Protein AF-Q1Q3T1-F1 (afdb_monomer)

Structure (mmCIF, N/CA/C/O backbone):
data_AF-Q1Q3T1-F1
#
_entry.id   AF-Q1Q3T1-F1
#
loop_
_atom_site.group_PDB
_atom_site.id
_atom_site.type_symbol
_atom_site.label_atom_id
_atom_site.label_alt_id
_atom_site.label_comp_id
_atom_site.label_asym_id
_atom_site.label_entity_id
_atom_site.label_seq_id
_atom_site.pdbx_PDB_ins_code
_atom_site.Cartn_x
_atom_site.Cartn_y
_atom_site.Cartn_z
_atom_site.occupancy
_atom_site.B_iso_or_equiv
_atom_site.auth_seq_id
_atom_site.auth_comp_id
_atom_site.auth_asym_id
_atom_site.auth_atom_id
_atom_site.pdbx_PDB_model_num
ATOM 1 N N . MET A 1 1 ? 2.548 14.193 5.268 1.00 41.72 1 MET A N 1
ATOM 2 C CA . MET A 1 1 ? 2.665 15.417 6.107 1.00 41.72 1 MET A CA 1
ATOM 3 C C . MET A 1 1 ? 1.326 16.139 6.159 1.00 41.72 1 MET A C 1
ATOM 5 O O . MET A 1 1 ? 0.664 16.206 5.130 1.00 41.72 1 MET A O 1
ATOM 9 N N . LEU A 1 2 ? 0.937 16.675 7.321 1.00 39.69 2 LEU A N 1
ATOM 10 C CA . LEU A 1 2 ? -0.343 17.369 7.522 1.00 39.69 2 LEU A CA 1
ATOM 11 C C . LEU A 1 2 ? -0.125 18.852 7.889 1.00 39.69 2 LEU A C 1
ATOM 13 O O . LEU A 1 2 ? 0.835 19.186 8.589 1.00 39.69 2 LEU A O 1
ATOM 17 N N . HIS A 1 3 ? -1.019 19.740 7.437 1.00 40.50 3 HIS A N 1
ATOM 18 C CA . HIS A 1 3 ? -0.999 21.174 7.762 1.00 40.50 3 HIS A CA 1
ATOM 19 C C . HIS A 1 3 ? -2.305 21.628 8.404 1.00 40.50 3 HIS A C 1
ATOM 21 O O . HIS A 1 3 ? -3.386 21.247 7.967 1.00 40.50 3 HIS A O 1
ATOM 27 N N . HIS A 1 4 ? -2.184 22.485 9.416 1.00 43.22 4 HIS A N 1
ATOM 28 C CA . HIS A 1 4 ? -3.307 23.116 10.098 1.00 43.22 4 HIS A CA 1
ATOM 29 C C . HIS A 1 4 ? -3.580 24.510 9.513 1.00 43.22 4 HIS A C 1
ATOM 31 O O . HIS A 1 4 ? -2.689 25.363 9.500 1.00 43.22 4 HIS A O 1
ATOM 37 N N . GLU A 1 5 ? -4.823 24.768 9.101 1.00 43.81 5 GLU A N 1
ATOM 38 C CA . GLU A 1 5 ? -5.327 26.108 8.790 1.00 43.81 5 GLU A CA 1
ATOM 39 C C . GLU A 1 5 ? -6.673 26.345 9.476 1.00 43.81 5 GLU A C 1
ATOM 41 O O . GLU A 1 5 ? -7.661 25.673 9.198 1.00 43.81 5 GLU A O 1
ATOM 46 N N . SER A 1 6 ? -6.735 27.363 10.329 1.00 35.41 6 SER A N 1
ATOM 47 C CA . SER A 1 6 ? -7.908 27.705 11.136 1.00 35.41 6 SER A CA 1
ATOM 48 C C . SER A 1 6 ? -9.028 28.439 10.372 1.00 35.41 6 SER A C 1
ATOM 50 O O . SER A 1 6 ? -9.852 29.086 11.006 1.00 35.41 6 SER A O 1
ATOM 52 N N . ASN A 1 7 ? -9.074 28.386 9.030 1.00 34.75 7 ASN A N 1
ATOM 53 C CA . ASN A 1 7 ? -10.118 29.061 8.232 1.00 34.75 7 ASN A CA 1
ATOM 54 C C . ASN A 1 7 ? -10.220 28.595 6.757 1.00 34.75 7 ASN A C 1
ATOM 56 O O . ASN A 1 7 ? -10.363 29.416 5.847 1.00 34.75 7 ASN A O 1
ATOM 60 N N . ILE A 1 8 ? -10.166 27.286 6.485 1.00 34.56 8 ILE A N 1
ATOM 61 C CA . ILE A 1 8 ? -10.500 26.759 5.147 1.00 34.56 8 ILE A CA 1
ATOM 62 C C . ILE A 1 8 ? -12.004 26.418 5.101 1.00 34.56 8 ILE A C 1
ATOM 64 O O . ILE A 1 8 ? -12.448 25.575 5.875 1.00 34.56 8 ILE A O 1
ATOM 68 N N . PRO A 1 9 ? -12.805 26.983 4.174 1.00 28.22 9 PRO A N 1
ATOM 69 C CA . PRO A 1 9 ? -14.235 26.670 4.036 1.00 28.22 9 PRO A CA 1
ATOM 70 C C . PRO A 1 9 ? -14.521 25.289 3.408 1.00 28.22 9 PRO A C 1
ATOM 72 O O . PRO A 1 9 ? -15.666 24.973 3.086 1.00 28.22 9 PRO A O 1
ATOM 75 N N . TYR A 1 10 ? -13.507 24.441 3.240 1.00 34.06 10 TYR A N 1
ATOM 76 C CA . TYR A 1 10 ? -13.667 23.080 2.749 1.00 34.06 10 TYR A CA 1
ATOM 77 C C . TYR A 1 10 ? -13.795 22.128 3.936 1.00 34.06 10 TYR A C 1
ATOM 79 O O . TYR A 1 10 ? -12.818 21.581 4.425 1.00 34.06 10 TYR A O 1
ATOM 87 N N . CYS A 1 11 ? -15.050 21.925 4.341 1.00 32.03 11 CYS A N 1
ATOM 88 C CA . CYS A 1 11 ? -15.551 20.652 4.852 1.00 32.03 11 CYS A CA 1
ATOM 89 C C . CYS A 1 11 ? -14.774 20.111 6.068 1.00 32.03 11 CYS A C 1
ATOM 91 O O . CYS A 1 11 ? -14.005 19.162 5.961 1.00 32.03 11 CYS A O 1
ATOM 93 N N . THR A 1 12 ? -15.058 20.664 7.248 1.00 35.06 12 THR A N 1
ATOM 94 C CA . THR A 1 12 ? -14.551 20.236 8.566 1.00 35.06 12 THR A CA 1
ATOM 95 C C . THR A 1 12 ? -14.808 18.759 8.914 1.00 35.06 12 THR A C 1
ATOM 97 O O . THR A 1 12 ? -14.396 18.331 9.977 1.00 35.06 12 THR A O 1
ATOM 100 N N . ASN A 1 13 ? -15.448 17.972 8.040 1.00 34.16 13 ASN A N 1
ATOM 101 C CA . ASN A 1 13 ? -15.879 16.590 8.280 1.00 34.16 13 ASN A CA 1
ATOM 102 C C . ASN A 1 13 ? -15.426 15.589 7.193 1.00 34.16 13 ASN A C 1
ATOM 104 O O . ASN A 1 13 ? -16.030 14.525 7.097 1.00 34.16 13 ASN A O 1
ATOM 108 N N . CYS A 1 14 ? -14.472 15.924 6.313 1.00 32.22 14 CYS A N 1
ATOM 109 C CA . CYS A 1 14 ? -14.388 15.262 5.002 1.00 32.22 14 CYS A CA 1
ATOM 110 C C . CYS A 1 14 ? -12.995 14.684 4.698 1.00 32.22 14 CYS A C 1
ATOM 112 O O . CYS A 1 14 ? -12.030 15.430 4.556 1.00 32.22 14 CYS A O 1
ATOM 114 N N . LEU A 1 15 ? -12.919 13.358 4.535 1.00 43.72 15 LEU A N 1
ATOM 115 C CA . LEU A 1 15 ? -11.768 12.636 3.978 1.00 43.72 15 LEU A CA 1
ATOM 116 C C . LEU A 1 15 ? -12.133 12.162 2.561 1.00 43.72 15 LEU A C 1
ATOM 118 O O . LEU A 1 15 ? -13.249 11.677 2.360 1.00 43.72 15 LEU A O 1
ATOM 122 N N . LEU A 1 16 ? -11.240 12.359 1.585 1.00 35.59 16 LEU A N 1
ATOM 123 C CA . LEU A 1 16 ? -11.485 12.085 0.163 1.00 35.59 16 LEU A CA 1
ATOM 124 C C . LEU A 1 16 ? -10.573 10.951 -0.326 1.00 35.59 16 LEU A C 1
ATOM 126 O O . LEU A 1 16 ? -9.355 11.076 -0.223 1.00 35.59 16 LEU A O 1
ATOM 130 N N . ALA A 1 17 ? -11.140 9.890 -0.898 1.00 43.84 17 ALA A N 1
ATOM 131 C CA . ALA A 1 17 ? -10.391 8.857 -1.620 1.00 43.84 17 ALA A CA 1
ATOM 132 C C . ALA A 1 17 ? -10.793 8.868 -3.102 1.00 43.84 17 ALA A C 1
ATOM 134 O O . ALA A 1 17 ? -11.984 8.899 -3.405 1.00 43.84 17 ALA A O 1
ATOM 135 N N . CYS A 1 18 ? -9.823 8.858 -4.023 1.00 34.03 18 CYS A N 1
ATOM 136 C CA . CYS A 1 18 ? -10.079 8.891 -5.466 1.00 34.03 18 CYS A CA 1
ATOM 137 C C . CYS A 1 18 ? -9.669 7.573 -6.130 1.00 34.03 18 CYS A C 1
ATOM 139 O O . CYS A 1 18 ? -8.511 7.175 -6.035 1.00 34.03 18 CYS A O 1
ATOM 141 N N . LEU A 1 19 ? -10.590 6.939 -6.857 1.00 39.16 19 LEU A N 1
ATOM 142 C CA . LEU A 1 19 ? -10.283 5.830 -7.764 1.00 39.16 19 LEU A CA 1
ATOM 143 C C . LEU A 1 19 ? -10.271 6.372 -9.193 1.00 39.16 19 LEU A C 1
ATOM 145 O O . LEU A 1 19 ? -11.258 6.975 -9.604 1.00 39.16 19 LEU A O 1
ATOM 149 N N . ALA A 1 20 ? -9.187 6.170 -9.944 1.00 41.16 20 ALA A N 1
ATOM 150 C CA . ALA A 1 20 ? -9.082 6.586 -11.343 1.00 41.16 20 ALA A CA 1
ATOM 151 C C . ALA A 1 20 ? -8.889 5.369 -12.254 1.00 41.16 20 ALA A C 1
ATOM 153 O O . ALA A 1 20 ? -8.069 4.498 -11.966 1.00 41.16 20 ALA A O 1
ATOM 154 N N . LYS A 1 21 ? -9.623 5.319 -13.371 1.00 41.62 21 LYS A N 1
ATOM 155 C CA . LYS A 1 21 ? -9.466 4.286 -14.403 1.00 41.62 21 LYS A CA 1
ATOM 156 C C . LYS A 1 21 ? -9.061 4.952 -15.713 1.00 41.62 21 LYS A C 1
ATOM 158 O O . LYS A 1 21 ? -9.762 5.832 -16.211 1.00 41.62 21 LYS A O 1
ATOM 163 N N . HIS A 1 22 ? -7.921 4.543 -16.266 1.00 42.66 22 HIS A N 1
ATOM 164 C CA . HIS A 1 22 ? -7.439 5.056 -17.546 1.00 42.66 22 HIS A CA 1
ATOM 165 C C . HIS A 1 22 ? -7.983 4.220 -18.704 1.00 42.66 22 HIS A C 1
ATOM 167 O O . HIS A 1 22 ? -7.584 3.074 -18.900 1.00 42.66 22 HIS A O 1
ATOM 173 N N . THR A 1 23 ? -8.863 4.815 -19.508 1.00 40.66 23 THR A N 1
ATOM 174 C CA . THR A 1 23 ? -9.296 4.261 -20.796 1.00 40.66 23 THR A CA 1
ATOM 175 C C . THR A 1 23 ? -9.121 5.323 -21.885 1.00 40.66 23 THR A C 1
ATOM 177 O O . THR A 1 23 ? -10.041 6.082 -22.176 1.00 40.66 23 THR A O 1
ATOM 180 N N . GLY A 1 24 ? -7.933 5.413 -22.493 1.00 53.62 24 GLY A N 1
ATOM 181 C CA . GLY A 1 24 ? -7.648 6.402 -23.546 1.00 53.62 24 GLY A CA 1
ATOM 182 C C . GLY A 1 24 ? -7.336 7.816 -23.024 1.00 53.62 24 GLY A C 1
ATOM 183 O O . GLY A 1 24 ? -6.685 7.958 -21.994 1.00 53.62 24 GLY A O 1
ATOM 184 N N . ARG A 1 25 ? -7.747 8.862 -23.770 1.00 44.94 25 ARG A N 1
ATOM 185 C CA . ARG A 1 25 ? -7.456 10.289 -23.473 1.00 44.94 25 ARG A CA 1
ATOM 186 C C . ARG A 1 25 ? -8.279 10.898 -22.328 1.00 44.94 25 ARG A C 1
ATOM 188 O O . ARG A 1 25 ? -7.941 12.001 -21.910 1.00 44.94 25 ARG A O 1
ATOM 195 N N . ASP A 1 26 ? -9.300 10.205 -21.828 1.00 46.12 26 ASP A N 1
ATOM 196 C CA . ASP A 1 26 ? -10.144 10.690 -20.733 1.00 46.12 26 ASP A CA 1
ATOM 197 C C . ASP A 1 26 ? -9.889 9.888 -19.451 1.00 46.12 26 ASP A C 1
ATOM 199 O O . ASP A 1 26 ? -9.924 8.655 -19.441 1.00 46.12 26 ASP A O 1
ATOM 203 N N . THR A 1 27 ? -9.638 10.603 -18.355 1.00 51.84 27 THR A N 1
ATOM 204 C CA . THR A 1 27 ? -9.544 10.031 -17.008 1.00 51.84 27 THR A CA 1
ATOM 205 C C . THR A 1 27 ? -10.929 10.066 -16.377 1.00 51.84 27 THR A C 1
ATOM 207 O O . THR A 1 27 ? -11.457 11.145 -16.109 1.00 51.84 27 THR A O 1
ATOM 210 N N . GLN A 1 28 ? -11.517 8.898 -16.118 1.00 66.69 28 GLN A N 1
ATOM 211 C CA . GLN A 1 28 ? -12.703 8.796 -15.266 1.00 66.69 28 GLN A CA 1
ATOM 212 C C . GLN A 1 28 ? -12.260 8.558 -13.826 1.00 66.69 28 GLN A C 1
ATOM 214 O O . GLN A 1 28 ? -11.358 7.752 -13.581 1.00 66.69 28 GLN A O 1
ATOM 219 N N . GLY A 1 29 ? -12.883 9.262 -12.880 1.00 71.56 29 GLY A N 1
ATOM 220 C CA . GLY A 1 29 ? -12.589 9.106 -11.464 1.00 71.56 29 GLY A CA 1
ATOM 221 C C . GLY A 1 29 ? -13.833 9.174 -10.590 1.00 71.56 29 GLY A C 1
ATOM 222 O O . GLY A 1 29 ? -14.764 9.918 -10.890 1.00 71.56 29 GLY A O 1
ATOM 223 N N . VAL A 1 30 ? -13.829 8.407 -9.503 1.00 77.00 30 VAL A N 1
ATOM 224 C CA . VAL A 1 30 ? -14.825 8.484 -8.428 1.00 77.00 30 VAL A CA 1
ATOM 225 C C . VAL A 1 30 ? -14.147 9.033 -7.187 1.00 77.00 30 VAL A C 1
ATOM 227 O O . VAL A 1 30 ? -13.034 8.621 -6.865 1.00 77.00 30 VAL A O 1
ATOM 230 N N . ALA A 1 31 ? -14.829 9.938 -6.488 1.00 77.62 31 ALA A N 1
ATOM 231 C CA . ALA A 1 31 ? -14.410 10.431 -5.187 1.00 77.62 31 ALA A CA 1
ATOM 232 C C . ALA A 1 31 ? -15.335 9.878 -4.096 1.00 77.62 31 ALA A C 1
ATOM 234 O O . ALA A 1 31 ? -16.533 10.163 -4.092 1.00 77.62 31 ALA A O 1
ATOM 235 N N . ILE A 1 32 ? -14.767 9.114 -3.166 1.00 81.69 32 ILE A N 1
ATOM 236 C CA . ILE A 1 32 ? -15.441 8.651 -1.954 1.00 81.69 32 ILE A CA 1
ATOM 237 C C . ILE A 1 32 ? -15.220 9.696 -0.870 1.00 81.69 32 ILE A C 1
ATOM 239 O O . ILE A 1 32 ? -14.087 10.112 -0.623 1.00 81.69 32 ILE A O 1
ATOM 243 N N . LYS A 1 33 ? -16.305 10.116 -0.225 1.00 83.00 33 LYS A N 1
ATOM 244 C CA . LYS A 1 33 ? -16.282 11.110 0.846 1.00 83.00 33 LYS A CA 1
ATOM 245 C C . LYS A 1 33 ? -16.803 10.509 2.142 1.00 83.00 33 LYS A C 1
ATOM 247 O O . LYS A 1 33 ? -17.941 10.052 2.174 1.00 83.00 33 LYS A O 1
ATOM 252 N N . GLU A 1 34 ? -16.012 10.605 3.204 1.00 88.31 34 GLU A N 1
ATOM 253 C CA . GLU A 1 34 ? -16.435 10.243 4.560 1.00 88.31 34 GLU A CA 1
ATOM 254 C C . GLU A 1 34 ? -17.127 11.414 5.271 1.00 88.31 34 GLU A C 1
ATOM 256 O O . GLU A 1 34 ? -16.802 12.579 5.036 1.00 88.31 34 GLU A O 1
ATOM 261 N N . THR A 1 35 ? -18.097 11.131 6.138 1.00 90.06 35 THR A N 1
ATOM 262 C CA . THR A 1 35 ? -18.736 12.113 7.025 1.00 90.06 35 THR A CA 1
ATOM 263 C C . THR A 1 35 ? -19.103 11.452 8.348 1.00 90.06 35 THR A C 1
ATOM 265 O O . THR A 1 35 ? -19.777 10.427 8.359 1.00 90.06 35 THR A O 1
ATOM 268 N N . LEU A 1 36 ? -18.674 12.041 9.465 1.00 91.81 36 LEU A N 1
ATOM 269 C CA . LEU A 1 36 ? -19.020 11.569 10.810 1.00 91.81 36 LEU A CA 1
ATOM 270 C C . LEU A 1 36 ? -20.520 11.779 11.070 1.00 91.81 36 LEU A C 1
ATOM 272 O O . LEU A 1 36 ? -21.021 12.898 10.944 1.00 91.81 36 LEU A O 1
ATOM 276 N N . VAL A 1 37 ? -21.239 10.713 11.416 1.00 92.69 37 VAL A N 1
ATOM 277 C CA . VAL A 1 37 ? -22.683 10.735 11.688 1.00 92.69 37 VAL A CA 1
ATOM 278 C C . VAL A 1 37 ? -22.892 10.947 13.178 1.00 92.69 37 VAL A C 1
ATOM 280 O O . VAL A 1 37 ? -22.469 10.139 13.991 1.00 92.69 37 VAL A O 1
ATOM 283 N N . GLY A 1 38 ? -23.497 12.071 13.561 1.00 89.88 38 GLY A N 1
ATOM 284 C CA . GLY A 1 38 ? -23.656 12.448 14.973 1.00 89.88 38 GLY A CA 1
ATOM 285 C C . GLY A 1 38 ? -22.370 12.944 15.650 1.00 89.88 38 GLY A C 1
ATOM 286 O O . GLY A 1 38 ? -22.449 13.532 16.727 1.00 89.88 38 GLY A O 1
ATOM 287 N N . GLY A 1 39 ? -21.213 12.777 15.007 1.00 89.56 39 GLY A N 1
ATOM 288 C CA . GLY A 1 39 ? -19.939 13.333 15.448 1.00 89.56 39 GLY A CA 1
ATOM 289 C C . GLY A 1 39 ? -19.677 14.740 14.912 1.00 89.56 39 GLY A C 1
ATOM 290 O O . GLY A 1 39 ? -20.265 15.176 13.917 1.00 89.56 39 GLY A O 1
ATOM 291 N N . ARG A 1 40 ? -18.768 15.469 15.563 1.00 89.94 40 ARG A N 1
ATOM 292 C CA . ARG A 1 40 ? -18.349 16.811 15.126 1.00 89.94 40 ARG A CA 1
ATOM 293 C C . ARG A 1 40 ? -16.866 17.043 15.375 1.00 89.94 40 ARG A C 1
ATOM 295 O O . ARG A 1 40 ? -16.381 16.806 16.473 1.00 89.94 40 ARG A O 1
ATOM 302 N N . VAL A 1 41 ? -16.164 17.585 14.387 1.00 88.38 41 VAL A N 1
ATOM 303 C CA . VAL A 1 41 ? -14.812 18.112 14.607 1.00 88.38 41 VAL A CA 1
ATOM 304 C C . VAL A 1 41 ? -14.913 19.368 15.468 1.00 88.38 41 VAL A C 1
ATOM 306 O O . VAL A 1 41 ? -15.682 20.277 15.150 1.00 88.38 41 VAL A O 1
ATOM 309 N N . GLN A 1 42 ? -14.182 19.390 16.582 1.00 80.38 42 GLN A N 1
ATOM 310 C CA . GLN A 1 42 ? -14.232 20.493 17.546 1.00 80.38 42 GLN A CA 1
ATOM 311 C C . GLN A 1 42 ? -13.038 21.428 17.372 1.00 80.38 42 GLN A C 1
ATOM 313 O O . GLN A 1 42 ? -13.194 22.561 16.922 1.00 80.38 42 GLN A O 1
ATOM 318 N N . GLU A 1 43 ? -11.843 20.939 17.698 1.00 81.81 43 GLU A N 1
ATOM 319 C CA . GLU A 1 43 ? -10.598 21.697 17.636 1.00 81.81 43 GLU A CA 1
ATOM 320 C C . GLU A 1 43 ? -9.554 20.869 16.893 1.00 81.81 43 GLU A C 1
ATOM 322 O O . GLU A 1 43 ? -9.236 19.749 17.292 1.00 81.81 43 GLU A O 1
ATOM 327 N N . ILE A 1 44 ? -9.034 21.420 15.796 1.00 87.38 44 ILE A N 1
ATOM 328 C CA . ILE A 1 44 ? -7.961 20.776 15.045 1.00 87.38 44 ILE A CA 1
ATOM 329 C C . ILE A 1 44 ? -6.636 21.219 15.657 1.00 87.38 44 ILE A C 1
ATOM 331 O O . ILE A 1 44 ? -6.301 22.401 15.618 1.00 87.38 44 ILE A O 1
ATOM 335 N N . THR A 1 45 ? -5.864 20.281 16.195 1.00 88.75 45 THR A N 1
ATOM 336 C CA . THR A 1 45 ? -4.561 20.575 16.805 1.00 88.75 45 THR A CA 1
ATOM 337 C C . THR A 1 45 ? -3.459 19.747 16.164 1.00 88.75 45 THR A C 1
ATOM 339 O O . THR A 1 45 ? -3.624 18.567 15.863 1.00 88.75 45 THR A O 1
ATOM 342 N N . GLY A 1 46 ? -2.317 20.387 15.918 1.00 85.50 46 GLY A N 1
ATOM 343 C CA . GLY A 1 46 ? -1.115 19.708 15.454 1.00 85.50 46 GLY A CA 1
ATOM 344 C C . GLY A 1 46 ? -0.287 19.212 16.635 1.00 85.50 46 GLY A C 1
ATOM 345 O O . GLY A 1 46 ? 0.117 20.010 17.481 1.00 85.50 46 GLY A O 1
ATOM 346 N N . ASN A 1 47 ? 0.004 17.917 16.653 1.00 83.25 47 ASN A N 1
ATOM 347 C CA . ASN A 1 47 ? 0.878 17.240 17.605 1.00 83.25 47 ASN A CA 1
ATOM 348 C C . ASN A 1 47 ? 2.134 16.747 16.876 1.00 83.25 47 ASN A C 1
ATOM 350 O O . ASN A 1 47 ? 2.108 16.575 15.662 1.00 83.25 47 ASN A O 1
ATOM 354 N N . GLU A 1 48 ? 3.238 16.538 17.598 1.00 84.25 48 GLU A N 1
ATOM 355 C CA . GLU A 1 48 ? 4.498 16.048 17.004 1.00 84.25 48 GLU A CA 1
ATOM 356 C C . GLU A 1 48 ? 4.942 16.915 15.811 1.00 84.25 48 GLU A C 1
ATOM 358 O O . GLU A 1 48 ? 4.810 16.571 14.638 1.00 84.25 48 GLU A O 1
ATOM 363 N N . LYS A 1 49 ? 5.398 18.133 16.119 1.00 83.38 49 LYS A N 1
ATOM 364 C CA . LYS A 1 49 ? 5.778 19.110 15.098 1.00 83.38 49 LYS A CA 1
ATOM 365 C C . LYS A 1 49 ? 6.941 18.583 14.256 1.00 83.38 49 LYS A C 1
ATOM 367 O O . LYS A 1 49 ? 8.042 18.400 14.772 1.00 83.38 49 LYS A O 1
ATOM 372 N N . ALA A 1 50 ? 6.715 18.446 12.956 1.00 73.62 50 ALA A N 1
ATOM 373 C CA . ALA A 1 50 ? 7.748 18.037 12.023 1.00 73.62 50 ALA A CA 1
ATOM 374 C C . ALA A 1 50 ? 8.781 19.160 11.821 1.00 73.62 50 ALA A C 1
ATOM 376 O O . ALA A 1 50 ? 8.480 20.357 11.915 1.00 73.62 50 ALA A O 1
ATOM 377 N N . VAL A 1 51 ? 10.019 18.769 11.508 1.00 73.12 51 VAL A N 1
ATOM 378 C CA . VAL A 1 51 ? 11.112 19.709 11.190 1.00 73.12 51 VAL A CA 1
ATOM 379 C C . VAL A 1 51 ? 10.828 20.510 9.918 1.00 73.12 51 VAL A C 1
ATOM 381 O O . VAL A 1 51 ? 11.256 21.659 9.782 1.00 73.12 51 VAL A O 1
ATOM 384 N N . THR A 1 52 ? 10.073 19.911 8.997 1.00 60.09 52 THR A N 1
ATOM 385 C CA . THR A 1 52 ? 9.701 20.502 7.717 1.00 60.09 52 THR A CA 1
ATOM 386 C C . THR A 1 52 ? 8.674 21.609 7.911 1.00 60.09 52 THR A C 1
ATOM 388 O O . THR A 1 52 ? 7.719 21.499 8.679 1.00 60.09 52 THR A O 1
ATOM 391 N N . LYS A 1 53 ? 8.847 22.692 7.158 1.00 66.81 53 LYS A N 1
ATOM 392 C CA . LYS A 1 53 ? 7.868 23.770 7.058 1.00 66.81 53 LYS A CA 1
ATOM 393 C C . LYS A 1 53 ? 7.376 23.868 5.635 1.00 66.81 53 LYS A C 1
ATOM 395 O O . LYS A 1 53 ? 8.148 23.666 4.701 1.00 66.81 53 LYS A O 1
ATOM 400 N N . VAL A 1 54 ? 6.114 24.235 5.477 1.00 66.69 54 VAL A N 1
ATOM 401 C CA . VAL A 1 54 ? 5.514 24.404 4.157 1.00 66.69 54 VAL A CA 1
ATOM 402 C C . VAL A 1 54 ? 5.142 25.852 3.931 1.00 66.69 54 VAL A C 1
ATOM 404 O O . VAL A 1 54 ? 4.777 26.598 4.839 1.00 66.69 54 VAL A O 1
ATOM 407 N N . SER A 1 55 ? 5.328 26.268 2.690 1.00 60.22 55 SER A N 1
ATOM 408 C CA . SER A 1 55 ? 4.884 27.552 2.180 1.00 60.22 55 SER A CA 1
ATOM 409 C C . SER A 1 55 ? 4.161 27.278 0.876 1.00 60.22 55 SER A C 1
ATOM 411 O O . SER A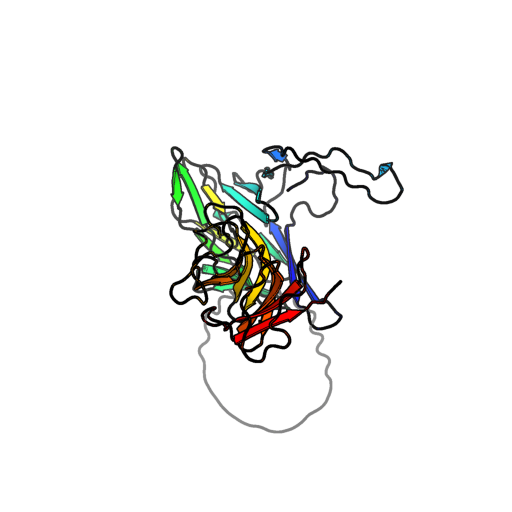 1 55 ? 4.633 26.468 0.079 1.00 60.22 55 SER A O 1
ATOM 413 N N . TYR A 1 56 ? 3.034 27.937 0.651 1.00 51.53 56 TYR A N 1
ATOM 414 C CA . TYR A 1 56 ? 2.337 27.863 -0.621 1.00 51.53 56 TYR A CA 1
ATOM 415 C C . TYR A 1 56 ? 2.059 29.273 -1.136 1.00 51.53 56 TYR A C 1
ATOM 417 O O . TYR A 1 56 ? 1.630 30.177 -0.413 1.00 51.53 56 TYR A O 1
ATOM 425 N N . PHE A 1 57 ? 2.354 29.462 -2.416 1.00 64.56 57 PHE A N 1
ATOM 426 C CA . PHE A 1 57 ? 2.316 30.748 -3.095 1.00 64.56 57 PHE A CA 1
ATOM 427 C C . PHE A 1 57 ? 1.220 30.682 -4.152 1.00 64.56 57 PHE A C 1
ATOM 429 O O . PHE A 1 57 ? 1.412 30.116 -5.227 1.00 64.56 57 PHE A O 1
ATOM 436 N N . LYS A 1 58 ? 0.032 31.196 -3.825 1.00 49.78 58 LYS A N 1
ATOM 437 C CA . LYS A 1 58 ? -1.119 31.153 -4.730 1.00 49.78 58 LYS A CA 1
ATOM 438 C C . LYS A 1 58 ? -1.247 32.469 -5.495 1.00 49.78 58 LYS A C 1
ATOM 440 O O . LYS A 1 58 ? -1.640 33.481 -4.927 1.00 49.78 58 LYS A O 1
ATOM 445 N N . GLY A 1 59 ? -0.960 32.430 -6.797 1.00 53.94 59 GLY A N 1
ATOM 446 C CA . GLY A 1 59 ? -1.091 33.584 -7.691 1.00 53.94 59 GLY A CA 1
ATOM 447 C C . GLY A 1 59 ? -0.068 34.699 -7.432 1.00 53.94 59 GLY A C 1
ATOM 448 O O . GLY A 1 59 ? 0.886 34.542 -6.670 1.00 53.94 59 GLY A O 1
ATOM 449 N N . THR A 1 60 ? -0.260 35.837 -8.101 1.00 55.75 60 THR A N 1
ATOM 450 C CA . THR A 1 60 ? 0.647 36.998 -8.031 1.00 55.75 60 THR A CA 1
ATOM 451 C C . THR A 1 60 ? 0.354 37.941 -6.861 1.00 55.75 60 THR A C 1
ATOM 453 O O . THR A 1 60 ? 1.179 38.802 -6.554 1.00 55.75 60 THR A O 1
ATOM 456 N N . ASP A 1 61 ? -0.787 37.778 -6.185 1.00 68.75 61 ASP A N 1
ATOM 457 C CA . ASP A 1 61 ? -1.138 38.542 -4.988 1.00 68.75 61 ASP A CA 1
ATOM 458 C C . ASP A 1 61 ? -0.414 37.981 -3.755 1.00 68.75 61 ASP A C 1
ATOM 460 O O . ASP A 1 61 ? -0.756 36.924 -3.222 1.00 68.75 61 ASP A O 1
ATOM 464 N N . LYS A 1 62 ? 0.580 38.730 -3.271 1.00 62.44 62 LYS A N 1
ATOM 465 C CA . LYS A 1 62 ? 1.393 38.355 -2.107 1.00 62.44 62 LYS A CA 1
ATOM 466 C C . LYS A 1 62 ? 0.595 38.265 -0.805 1.00 62.44 62 LYS A C 1
ATOM 468 O O . LYS A 1 62 ? 1.059 37.607 0.121 1.00 62.44 62 LYS A O 1
ATOM 473 N N . SER A 1 63 ? -0.583 38.889 -0.713 1.00 77.75 63 SER A N 1
ATOM 474 C CA . SER A 1 63 ? -1.450 38.768 0.469 1.00 77.75 63 SER A CA 1
ATOM 475 C C . SER A 1 63 ? -2.051 37.364 0.619 1.00 77.75 63 SER A C 1
ATOM 477 O O . SER A 1 63 ? -2.419 36.960 1.721 1.00 77.75 63 SER A O 1
ATOM 479 N N . GLN A 1 64 ? -2.112 36.606 -0.481 1.00 61.22 64 GLN A N 1
ATOM 480 C CA . GLN A 1 64 ? -2.627 35.236 -0.529 1.00 61.22 64 GLN A CA 1
ATOM 481 C C . GLN A 1 64 ? -1.539 34.184 -0.285 1.00 61.22 64 GLN A C 1
ATOM 483 O O . GLN A 1 64 ? -1.827 32.988 -0.236 1.00 61.22 64 GLN A O 1
ATOM 488 N N . TRP A 1 65 ? -0.280 34.604 -0.155 1.00 69.88 65 TRP A N 1
ATOM 489 C CA . TRP A 1 65 ? 0.827 33.704 0.128 1.00 69.88 65 TRP A CA 1
ATOM 490 C C . TRP A 1 65 ? 0.805 33.308 1.601 1.00 69.88 65 TRP A C 1
ATOM 492 O O . TRP A 1 65 ? 0.661 34.154 2.486 1.00 69.88 65 TRP A O 1
ATOM 502 N N . LYS A 1 66 ? 1.005 32.021 1.875 1.00 60.78 66 LYS A N 1
ATOM 503 C CA . LYS A 1 66 ? 1.246 31.531 3.229 1.00 60.78 66 LYS A CA 1
ATOM 504 C C . LYS A 1 66 ? 2.655 30.983 3.306 1.00 60.78 66 LYS A C 1
ATOM 506 O O . LYS A 1 66 ? 3.054 30.154 2.492 1.00 60.78 66 LYS A O 1
ATOM 511 N N . THR A 1 67 ? 3.412 31.451 4.286 1.00 70.38 67 THR A N 1
ATOM 512 C CA . THR A 1 67 ? 4.805 31.056 4.482 1.00 70.38 67 THR A CA 1
ATOM 513 C C . THR A 1 67 ? 5.023 30.531 5.890 1.00 70.38 67 THR A C 1
ATOM 515 O O . THR A 1 67 ? 4.286 30.874 6.815 1.00 70.38 67 THR A O 1
ATOM 518 N N . ASN A 1 68 ? 6.063 29.708 6.058 1.00 70.06 68 ASN A N 1
ATOM 519 C CA . ASN A 1 68 ? 6.521 29.234 7.369 1.00 70.06 68 ASN A CA 1
ATOM 520 C C . ASN A 1 68 ? 5.438 28.461 8.162 1.00 70.06 68 ASN A C 1
ATOM 522 O O . ASN A 1 68 ? 5.429 28.486 9.395 1.00 70.06 68 ASN A O 1
ATOM 526 N N . ILE A 1 69 ? 4.536 27.766 7.460 1.00 72.38 69 ILE A N 1
ATOM 527 C CA . ILE A 1 69 ? 3.484 26.945 8.064 1.00 72.38 69 ILE A CA 1
ATOM 528 C C . ILE A 1 69 ? 4.138 25.720 8.696 1.00 72.38 69 ILE A C 1
ATOM 530 O O . ILE A 1 69 ? 4.966 25.047 8.078 1.00 72.38 69 ILE A O 1
ATOM 534 N N . SER A 1 70 ? 3.772 25.441 9.944 1.00 74.38 70 SER A N 1
ATOM 535 C CA . SER A 1 70 ? 4.256 24.252 10.645 1.00 74.38 70 SER A CA 1
ATOM 536 C C . SER A 1 70 ? 3.605 22.995 10.062 1.00 74.38 70 SER A C 1
ATOM 538 O O . SER A 1 70 ? 2.402 22.986 9.789 1.00 74.38 70 SER A O 1
ATOM 540 N N . ALA A 1 71 ? 4.410 21.960 9.843 1.00 76.19 71 ALA A N 1
ATOM 541 C CA . ALA A 1 71 ? 3.934 20.614 9.557 1.00 76.19 71 ALA A CA 1
ATOM 542 C C . ALA A 1 71 ? 3.891 19.801 10.856 1.00 76.19 71 ALA A C 1
ATOM 544 O O . ALA A 1 71 ? 4.626 20.096 11.804 1.00 76.19 71 ALA A O 1
ATOM 545 N N . TYR A 1 72 ? 3.038 18.786 10.883 1.00 82.12 72 TYR A N 1
ATOM 546 C CA . TYR A 1 72 ? 2.846 17.908 12.031 1.00 82.12 72 TYR A CA 1
ATOM 547 C C . TYR A 1 72 ? 2.771 16.455 11.568 1.00 82.12 72 TYR A C 1
ATOM 549 O O . TYR A 1 72 ? 2.218 16.178 10.495 1.00 82.12 72 TYR A O 1
ATOM 557 N N . ASP A 1 73 ? 3.321 15.556 12.381 1.00 81.69 73 ASP A N 1
ATOM 558 C CA . ASP A 1 73 ? 3.249 14.111 12.163 1.00 81.69 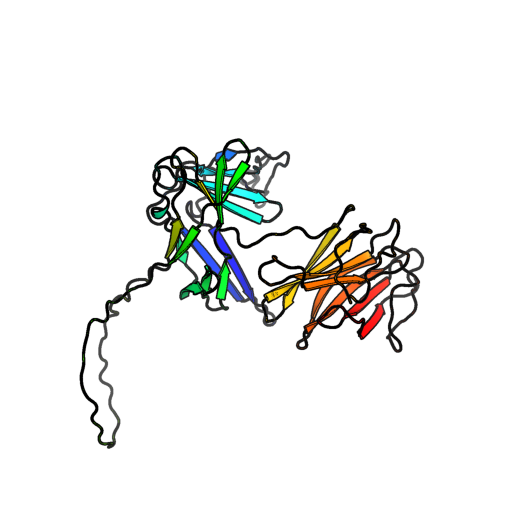73 ASP A CA 1
ATOM 559 C C . ASP A 1 73 ? 1.901 13.554 12.638 1.00 81.69 73 ASP A C 1
ATOM 561 O O . ASP A 1 73 ? 1.404 12.578 12.080 1.00 81.69 73 ASP A O 1
ATOM 565 N N . VAL A 1 74 ? 1.238 14.233 13.581 1.00 88.06 74 VAL A N 1
ATOM 566 C CA . VAL A 1 74 ? -0.119 13.908 14.030 1.00 88.06 74 VAL A CA 1
ATOM 567 C C . VAL A 1 74 ? -0.992 15.161 14.021 1.00 88.06 74 VAL A C 1
ATOM 569 O O . VAL A 1 74 ? -0.617 16.207 14.541 1.00 88.06 74 VAL A O 1
ATOM 572 N N . VAL A 1 75 ? -2.204 15.056 13.487 1.00 89.81 75 VAL A N 1
ATOM 573 C CA . VAL A 1 75 ? -3.256 16.064 13.648 1.00 89.81 75 VAL A CA 1
ATOM 574 C C . VAL A 1 75 ? -4.419 15.435 14.397 1.00 89.81 75 VAL A C 1
ATOM 576 O O . VAL A 1 75 ? -4.984 14.447 13.944 1.00 89.81 75 VAL A O 1
ATOM 579 N N . SER A 1 76 ? -4.786 16.000 15.542 1.00 92.19 76 SER A N 1
ATOM 580 C CA . SER A 1 76 ? -6.034 15.658 16.222 1.00 92.19 76 SER A CA 1
ATOM 581 C C . SER A 1 76 ? -7.170 16.493 15.643 1.00 92.19 76 SER A C 1
ATOM 583 O O . SER A 1 76 ? -7.003 17.691 15.423 1.00 92.19 76 SER A O 1
ATOM 585 N N . LEU A 1 77 ? -8.317 15.863 15.395 1.00 91.81 77 LEU A N 1
ATOM 586 C CA . LEU A 1 77 ? -9.588 16.514 15.064 1.00 91.81 77 LEU A CA 1
ATOM 587 C C . LEU A 1 77 ? -10.449 16.757 16.321 1.00 91.81 77 LEU A C 1
ATOM 589 O O . LEU A 1 77 ? -11.615 17.156 16.223 1.00 91.81 77 LEU A O 1
ATOM 593 N N . GLY A 1 78 ? -9.866 16.521 17.499 1.00 93.19 78 GLY A N 1
ATOM 594 C CA . GLY A 1 78 ? -10.510 16.628 18.796 1.00 93.19 78 GLY A CA 1
ATOM 595 C C . GLY A 1 78 ? -11.386 15.423 19.130 1.00 93.19 78 GLY A C 1
ATOM 596 O O . GLY A 1 78 ? -11.390 14.401 18.440 1.00 93.19 78 GLY A O 1
ATOM 597 N N . GLU A 1 79 ? -12.131 15.564 20.224 1.00 94.81 79 GLU A N 1
ATOM 598 C CA . GLU A 1 79 ? -13.147 14.610 20.660 1.00 94.81 79 GLU A CA 1
ATOM 599 C C . GLU A 1 79 ? -14.364 14.692 19.727 1.00 94.81 79 GLU A C 1
ATOM 601 O O . GLU A 1 79 ? -15.195 15.600 19.832 1.00 94.81 79 GLU A O 1
ATOM 606 N N . VAL A 1 80 ? -14.420 13.783 18.753 1.00 95.56 80 VAL A N 1
ATOM 607 C CA . VAL A 1 80 ? -15.433 13.799 17.693 1.00 95.56 80 VAL A CA 1
ATOM 608 C C . VAL A 1 80 ? -16.730 13.097 18.086 1.00 95.56 80 VAL A C 1
ATOM 610 O O . VAL A 1 80 ? -17.776 13.451 17.546 1.00 95.56 80 VAL A O 1
ATOM 613 N N . TYR A 1 81 ? -16.667 12.168 19.041 1.00 95.88 81 TYR A N 1
ATOM 614 C CA . TYR A 1 81 ? -17.803 11.585 19.767 1.00 95.88 81 TYR A CA 1
ATOM 615 C C . TYR A 1 81 ? -17.501 11.617 21.266 1.00 95.88 81 TYR A C 1
ATOM 617 O O . TYR A 1 81 ? -16.348 11.804 21.635 1.00 95.88 81 TYR A O 1
ATOM 625 N N . ASP A 1 82 ? -18.506 11.406 22.115 1.00 96.44 82 ASP A N 1
ATOM 626 C CA . ASP A 1 82 ? -18.354 11.423 23.577 1.00 96.44 82 ASP A CA 1
ATOM 627 C C . ASP A 1 82 ? -17.275 10.427 24.045 1.00 96.44 82 ASP A C 1
ATOM 629 O O . ASP A 1 82 ? -17.431 9.208 23.938 1.00 96.44 82 ASP A O 1
ATOM 633 N N . GLY A 1 83 ? -16.142 10.959 24.510 1.00 96.50 83 GLY A N 1
ATOM 634 C CA . GLY A 1 83 ? -14.970 10.173 24.901 1.00 96.50 83 GLY A CA 1
ATOM 635 C C . GLY A 1 83 ? -14.203 9.500 23.750 1.00 96.50 83 GLY A C 1
ATOM 636 O O . GLY A 1 83 ? -13.427 8.577 24.007 1.00 96.50 83 GLY A O 1
ATOM 637 N N . ILE A 1 84 ? -14.381 9.925 22.493 1.00 97.50 84 ILE A N 1
ATOM 638 C CA . ILE A 1 84 ? -13.656 9.389 21.327 1.00 97.50 84 ILE A CA 1
ATOM 639 C C . ILE A 1 84 ? -12.969 10.513 20.558 1.00 97.50 84 ILE A C 1
ATOM 641 O O . ILE A 1 84 ? -13.604 11.324 19.882 1.00 97.50 84 ILE A O 1
ATOM 645 N N . GLU A 1 85 ? -11.642 10.517 20.606 1.00 96.12 85 GLU A N 1
ATOM 646 C CA . GLU A 1 85 ? -10.800 11.415 19.821 1.00 96.12 85 GLU A CA 1
ATOM 647 C C . GLU A 1 85 ? -10.513 10.812 18.439 1.00 96.12 85 GLU A C 1
ATOM 649 O O . GLU A 1 85 ? -10.293 9.609 18.315 1.00 96.12 85 GLU A O 1
ATOM 654 N N . LEU A 1 86 ? -10.481 11.641 17.393 1.00 94.44 86 LEU A N 1
ATOM 655 C CA . LEU A 1 86 ? -10.045 11.224 16.058 1.00 94.44 86 LEU A CA 1
ATOM 656 C C . LEU A 1 86 ? -8.707 11.870 15.714 1.00 94.44 86 LEU A C 1
ATOM 658 O O . LEU A 1 86 ? -8.594 13.095 15.686 1.00 94.44 86 LEU A O 1
ATOM 662 N N . LYS A 1 87 ? -7.701 11.051 15.410 1.00 92.88 87 LYS A N 1
ATOM 663 C CA . LYS A 1 87 ? -6.372 11.499 14.983 1.00 92.88 87 LYS A CA 1
ATOM 664 C C . LYS A 1 87 ? -6.090 11.079 13.551 1.00 92.88 87 LYS A C 1
ATOM 666 O O . LYS A 1 87 ? -6.483 10.005 13.111 1.00 92.88 87 LYS A O 1
ATOM 671 N N . LEU A 1 88 ? -5.366 11.933 12.845 1.00 89.31 88 LEU A N 1
ATOM 672 C CA . LEU A 1 88 ? -4.761 11.665 11.553 1.00 89.31 88 LEU A CA 1
ATOM 673 C C . LEU A 1 88 ? -3.250 11.627 11.754 1.00 89.31 88 LEU A C 1
ATOM 675 O O . LEU A 1 88 ? -2.660 12.635 12.142 1.00 89.31 88 LEU A O 1
ATOM 679 N N . LYS A 1 89 ? -2.623 10.480 11.515 1.00 85.44 89 LYS A N 1
ATOM 680 C CA . LYS A 1 89 ? -1.178 10.302 11.663 1.00 85.44 89 LYS A CA 1
ATOM 681 C C . LYS A 1 89 ? -0.532 10.146 10.295 1.00 85.44 89 LYS A C 1
ATOM 683 O O . LYS A 1 89 ? -0.944 9.313 9.496 1.00 85.44 89 LYS A O 1
ATOM 688 N N . ALA A 1 90 ? 0.452 10.980 9.995 1.00 75.62 90 ALA A N 1
ATOM 689 C CA . ALA A 1 90 ? 1.183 10.918 8.742 1.00 75.62 90 ALA A CA 1
ATOM 690 C C . ALA A 1 90 ? 2.240 9.803 8.786 1.00 75.62 90 ALA A C 1
ATOM 692 O O . ALA A 1 90 ? 3.048 9.748 9.708 1.00 75.62 90 ALA A O 1
ATOM 693 N N . TYR A 1 91 ? 2.288 8.982 7.737 1.00 66.06 91 TYR A N 1
ATOM 694 C CA . TYR A 1 91 ? 3.366 8.025 7.483 1.00 66.06 91 TYR A CA 1
ATOM 695 C C . TYR A 1 91 ? 3.797 8.145 6.023 1.00 66.06 91 TYR A C 1
ATOM 697 O O . TYR A 1 91 ? 3.122 7.660 5.113 1.00 66.06 91 TYR A O 1
ATOM 705 N N . GLY A 1 92 ? 4.905 8.850 5.776 1.00 65.75 92 GLY A N 1
ATOM 706 C CA . GLY A 1 92 ? 5.342 9.167 4.414 1.00 65.75 92 GLY A CA 1
ATOM 707 C C . GLY A 1 92 ? 4.262 9.923 3.624 1.00 65.75 92 GLY A C 1
ATOM 708 O O . GLY A 1 92 ? 3.871 11.036 3.998 1.00 65.75 92 GLY A O 1
ATOM 709 N N . ASN A 1 93 ? 3.780 9.298 2.544 1.00 54.97 93 ASN A N 1
ATOM 710 C CA . ASN A 1 93 ? 2.717 9.817 1.671 1.00 54.97 93 ASN A CA 1
ATOM 711 C C . ASN A 1 93 ? 1.301 9.390 2.093 1.00 54.97 93 ASN A C 1
ATOM 713 O O . ASN A 1 93 ? 0.332 9.806 1.463 1.00 54.97 93 ASN A O 1
ATOM 717 N N . ASN A 1 94 ? 1.177 8.589 3.151 1.00 57.31 94 ASN A N 1
ATOM 718 C CA . ASN A 1 94 ? -0.093 8.087 3.654 1.00 57.31 94 ASN A CA 1
ATOM 719 C C . ASN A 1 94 ? -0.512 8.812 4.934 1.00 57.31 94 ASN A C 1
ATOM 721 O O . ASN A 1 94 ? 0.300 9.425 5.639 1.00 57.31 94 ASN A O 1
ATOM 725 N N . VAL A 1 95 ? -1.806 8.730 5.226 1.00 72.81 95 VAL A N 1
ATOM 726 C CA . VAL A 1 95 ? -2.404 9.225 6.463 1.00 72.81 95 VAL A CA 1
ATOM 727 C C . VAL A 1 95 ? -3.226 8.095 7.059 1.00 72.81 95 VAL A C 1
ATOM 729 O O . VAL A 1 95 ? -4.153 7.595 6.428 1.00 72.81 95 VAL A O 1
ATOM 732 N N . GLU A 1 96 ? -2.869 7.702 8.270 1.00 80.00 96 GLU A N 1
ATOM 733 C CA . GLU A 1 96 ? -3.596 6.738 9.081 1.00 80.00 96 GLU A CA 1
ATOM 734 C C . GLU A 1 96 ? -4.650 7.470 9.914 1.00 80.00 96 GLU A C 1
ATOM 736 O O . GLU A 1 96 ? -4.408 8.571 10.419 1.00 80.00 96 GLU A O 1
ATOM 741 N N . LYS A 1 97 ? -5.833 6.872 10.040 1.00 88.56 97 LYS A N 1
ATOM 742 C CA . LYS A 1 97 ? -6.963 7.438 10.775 1.00 88.56 97 LYS A CA 1
ATOM 743 C C . LYS A 1 97 ? -7.169 6.632 12.048 1.00 88.56 97 LYS A C 1
ATOM 745 O O . LYS A 1 97 ? -7.536 5.475 11.970 1.00 88.56 97 LYS A O 1
ATOM 750 N N . LEU A 1 98 ? -7.005 7.247 13.209 1.00 92.94 98 LEU A N 1
ATOM 751 C CA . LEU A 1 98 ? -7.071 6.558 14.494 1.00 92.94 98 LEU A CA 1
ATOM 752 C C . LEU A 1 98 ? -8.244 7.088 15.316 1.00 92.94 98 LEU A C 1
ATOM 754 O O . LEU A 1 98 ? -8.273 8.272 15.654 1.00 92.94 98 LEU A O 1
ATOM 758 N N . PHE A 1 99 ? -9.187 6.216 15.669 1.00 96.06 99 PHE A N 1
ATOM 759 C CA . PHE A 1 99 ? -10.184 6.513 16.698 1.00 96.06 99 PHE A CA 1
ATOM 760 C C . PHE A 1 99 ? -9.621 6.095 18.059 1.00 96.06 99 PHE A C 1
ATOM 762 O O . PHE A 1 99 ? -9.450 4.907 18.330 1.00 96.06 99 PHE A O 1
ATOM 769 N N . CYS A 1 100 ? -9.316 7.069 18.912 1.00 96.75 100 CYS A N 1
ATOM 770 C CA . CYS A 1 100 ? -8.837 6.854 20.272 1.00 96.75 100 CYS A CA 1
ATOM 771 C C . CYS A 1 100 ? -10.024 6.925 21.241 1.00 96.75 100 CYS A C 1
ATOM 773 O O . CYS A 1 100 ? -10.498 8.008 21.583 1.00 96.75 100 CYS A O 1
ATOM 775 N N . VAL A 1 101 ? -10.506 5.764 21.668 1.00 98.12 101 VAL A N 1
ATOM 776 C CA . VAL A 1 101 ? -11.650 5.594 22.568 1.00 98.12 101 VAL A CA 1
ATOM 777 C C . VAL A 1 101 ? -11.137 5.603 24.007 1.00 98.12 101 VAL A C 1
ATOM 779 O O . VAL A 1 101 ? -10.376 4.718 24.399 1.00 98.12 101 VAL A O 1
ATOM 782 N N . LYS A 1 102 ? -11.527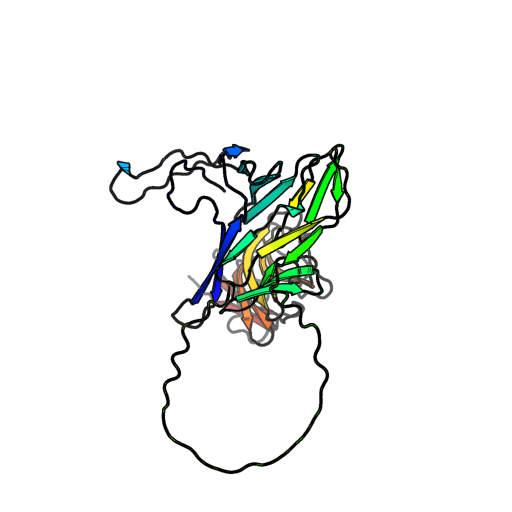 6.606 24.795 1.00 97.75 102 LYS A N 1
ATOM 783 C CA . LYS A 1 102 ? -11.137 6.739 26.206 1.00 97.75 102 LYS A CA 1
ATOM 784 C C . LYS A 1 102 ? -11.770 5.653 27.088 1.00 97.75 102 LYS A C 1
ATOM 786 O O . LYS A 1 102 ? -12.761 5.039 26.680 1.00 97.75 102 LYS A O 1
ATOM 791 N N . PRO A 1 103 ? -11.225 5.417 28.300 1.00 96.94 103 PRO A N 1
ATOM 792 C CA . PRO A 1 103 ? -11.860 4.613 29.332 1.00 96.94 103 PRO A CA 1
ATOM 793 C C . PRO A 1 103 ? -13.359 4.875 29.429 1.00 96.94 103 PRO A C 1
ATOM 795 O O . PRO A 1 103 ? -13.803 6.019 29.364 1.00 96.94 103 PRO A O 1
ATOM 798 N N . ASP A 1 104 ? -14.123 3.791 29.539 1.00 93.69 104 ASP A N 1
ATOM 799 C CA . ASP A 1 104 ? -15.590 3.774 29.617 1.00 93.69 104 ASP A CA 1
ATOM 800 C C . ASP A 1 104 ? -16.375 4.339 28.412 1.00 93.69 104 ASP A C 1
ATOM 802 O O . ASP A 1 104 ? -17.585 4.112 28.331 1.00 93.69 104 ASP A O 1
ATOM 806 N N . ALA A 1 105 ? -15.726 4.969 27.426 1.00 97.31 105 ALA A N 1
ATOM 807 C CA . ALA A 1 105 ? -16.395 5.434 26.214 1.00 97.31 105 ALA A CA 1
ATOM 808 C C . ALA A 1 105 ? -16.930 4.260 25.370 1.00 97.31 105 ALA A C 1
ATOM 810 O O . ALA A 1 105 ? -16.414 3.130 25.401 1.00 97.31 105 ALA A O 1
ATOM 811 N N . ASN A 1 106 ? -18.006 4.517 24.619 1.00 96.19 106 ASN A N 1
ATOM 812 C CA . ASN A 1 106 ? -18.665 3.500 23.804 1.00 96.19 106 ASN A CA 1
ATOM 813 C C . ASN A 1 106 ? -18.191 3.566 22.339 1.00 96.19 106 ASN A C 1
ATOM 815 O O . ASN A 1 106 ? -18.653 4.441 21.609 1.00 96.19 106 ASN A O 1
ATOM 819 N N . PRO A 1 107 ? -17.363 2.619 21.857 1.00 96.31 107 PRO A N 1
ATOM 820 C CA . PRO A 1 107 ? -16.888 2.625 20.473 1.00 96.31 107 PRO A CA 1
ATOM 821 C C . PRO A 1 107 ? -18.007 2.445 19.433 1.00 96.31 107 PRO A C 1
ATOM 823 O O . PRO A 1 107 ? -17.829 2.841 18.285 1.00 96.31 107 PRO A O 1
ATOM 826 N N . GLU A 1 108 ? -19.173 1.900 19.809 1.00 93.88 108 GLU A N 1
ATOM 827 C CA . GLU A 1 108 ? -20.308 1.729 18.884 1.00 93.88 108 GLU A CA 1
ATOM 828 C C . GLU A 1 108 ? -20.978 3.064 18.493 1.00 93.88 108 GLU A C 1
ATOM 830 O O . GLU A 1 108 ? -21.851 3.088 17.629 1.00 93.88 108 GLU A O 1
ATOM 835 N N . GLN A 1 109 ? -20.558 4.186 19.093 1.00 95.44 109 GLN A N 1
ATOM 836 C CA . GLN A 1 109 ? -20.936 5.535 18.658 1.00 95.44 109 GLN A CA 1
ATOM 837 C C . GLN A 1 109 ? -20.312 5.922 17.311 1.00 95.44 109 GLN A C 1
ATOM 839 O O . GLN A 1 109 ? -20.812 6.825 16.643 1.00 95.44 109 GLN A O 1
ATOM 844 N N . ILE A 1 110 ? -19.208 5.278 16.918 1.00 95.56 110 ILE A N 1
ATOM 845 C CA . ILE A 1 110 ? -18.491 5.625 15.694 1.00 95.56 110 ILE A CA 1
ATOM 846 C C . ILE A 1 110 ? -19.324 5.185 14.490 1.00 95.56 110 ILE A C 1
ATOM 848 O O . ILE A 1 110 ? -19.421 3.994 14.192 1.00 95.56 110 ILE A O 1
ATOM 852 N N . GLN A 1 111 ? -19.889 6.164 13.787 1.00 94.19 111 GLN A N 1
ATOM 853 C CA . GLN A 1 111 ? -20.656 5.967 12.561 1.00 94.19 111 GLN A CA 1
ATOM 854 C C . GLN A 1 111 ? -20.147 6.912 11.474 1.00 94.19 111 GLN A C 1
ATOM 856 O O . GLN A 1 111 ? -20.068 8.126 11.655 1.00 94.19 111 GLN A O 1
ATOM 861 N N . VAL A 1 112 ? -19.764 6.362 10.329 1.00 92.06 112 VAL A N 1
ATOM 862 C CA . VAL A 1 112 ? -19.162 7.108 9.226 1.00 92.06 112 VAL A CA 1
ATOM 863 C C . VAL A 1 112 ? -19.966 6.856 7.964 1.00 92.06 112 VAL A C 1
ATOM 865 O O . VAL A 1 112 ? -20.002 5.742 7.451 1.00 92.06 112 VAL A O 1
ATOM 868 N N . LYS A 1 113 ? -20.584 7.912 7.439 1.00 92.38 113 LYS A N 1
ATOM 869 C CA . LYS A 1 113 ? -21.287 7.894 6.160 1.00 92.38 113 LYS A CA 1
ATOM 870 C C . LYS A 1 113 ? -20.307 8.025 5.003 1.00 92.38 113 LYS A C 1
ATOM 872 O O . LYS A 1 113 ? -19.447 8.906 5.027 1.00 92.38 113 LYS A O 1
ATOM 877 N N . LEU A 1 114 ? -20.493 7.215 3.966 1.00 89.38 114 LEU A N 1
ATOM 878 C CA . LEU A 1 114 ? -19.825 7.328 2.679 1.00 89.38 114 LEU A CA 1
ATOM 879 C C . LEU A 1 114 ? -20.754 7.926 1.621 1.00 89.38 114 LEU A C 1
ATOM 881 O O . LEU A 1 114 ? -21.902 7.528 1.461 1.00 89.38 114 LEU A O 1
ATOM 885 N N . SER A 1 115 ? -20.237 8.898 0.875 1.00 88.69 115 SER A N 1
ATOM 886 C CA . SER A 1 115 ? -20.838 9.405 -0.367 1.00 88.69 115 SER A CA 1
ATOM 887 C C . SER A 1 115 ? -19.931 9.082 -1.553 1.00 88.69 115 SER A C 1
ATOM 889 O O . SER A 1 115 ? -18.723 8.947 -1.372 1.00 88.69 115 SER A O 1
ATOM 891 N N . GLY A 1 116 ? -20.495 8.993 -2.762 1.00 86.62 116 GLY A N 1
ATOM 892 C CA . GLY A 1 116 ? -19.758 8.569 -3.965 1.00 86.62 116 GLY A CA 1
ATOM 893 C C . GLY A 1 116 ? -19.662 7.048 -4.130 1.00 86.62 116 GLY A C 1
ATOM 894 O O . GLY A 1 116 ? -18.901 6.562 -4.962 1.00 86.62 116 GLY A O 1
ATOM 895 N N . VAL A 1 117 ? -20.437 6.306 -3.337 1.00 89.62 117 VAL A N 1
ATOM 896 C CA . VAL A 1 117 ? -20.532 4.844 -3.346 1.00 89.62 117 VAL A CA 1
ATOM 897 C C . VAL A 1 117 ? -21.987 4.451 -3.601 1.00 89.62 117 VAL A C 1
ATOM 899 O O . VAL A 1 117 ? -22.896 5.213 -3.266 1.00 89.62 117 VAL A O 1
ATOM 902 N N . ILE A 1 118 ? -22.204 3.292 -4.215 1.00 91.44 118 ILE A N 1
ATOM 903 C CA . ILE A 1 118 ? -23.538 2.775 -4.557 1.00 91.44 118 ILE A CA 1
ATOM 904 C C . ILE A 1 118 ? -24.022 1.708 -3.573 1.00 91.44 118 ILE A C 1
ATOM 906 O O . ILE A 1 118 ? -25.226 1.509 -3.442 1.00 91.44 118 ILE A O 1
ATOM 910 N N . ASP A 1 119 ? -23.097 1.031 -2.892 1.00 91.94 119 ASP A N 1
ATOM 911 C CA . ASP A 1 119 ? -23.393 -0.031 -1.932 1.00 91.94 119 ASP A CA 1
ATOM 912 C C . ASP A 1 119 ? -22.238 -0.201 -0.939 1.00 91.94 119 ASP A C 1
ATOM 914 O O . ASP A 1 119 ? -21.083 0.066 -1.284 1.00 91.94 119 ASP A O 1
ATOM 918 N N . LEU A 1 120 ? -22.554 -0.666 0.272 1.00 92.12 120 LEU A N 1
ATOM 919 C CA . LEU A 1 120 ? -21.593 -0.992 1.323 1.00 92.12 120 LEU A CA 1
ATOM 920 C C . LEU A 1 120 ? -21.837 -2.401 1.851 1.00 92.12 120 LEU A C 1
ATOM 922 O O . LEU A 1 120 ? -22.948 -2.749 2.247 1.00 92.12 120 LEU A O 1
ATOM 926 N N . ARG A 1 121 ? -20.770 -3.190 1.960 1.00 93.06 121 ARG A N 1
ATOM 927 C CA . ARG A 1 121 ? -20.830 -4.530 2.554 1.00 93.06 121 ARG A CA 1
ATOM 928 C C . ARG A 1 121 ? -19.565 -4.870 3.322 1.00 93.06 121 ARG A C 1
ATOM 930 O O . ARG A 1 121 ? -18.527 -4.244 3.133 1.00 93.06 121 ARG A O 1
ATOM 937 N N . VAL A 1 122 ? -19.650 -5.902 4.151 1.00 93.38 122 VAL A N 1
ATOM 938 C CA . VAL A 1 122 ? -18.482 -6.605 4.692 1.00 93.38 122 VAL A CA 1
ATOM 939 C C . VAL A 1 122 ? -18.411 -7.952 3.980 1.00 93.38 122 VAL A C 1
ATOM 941 O O . VAL A 1 122 ? -19.434 -8.627 3.871 1.00 93.38 122 VAL A O 1
ATOM 944 N N . ASN A 1 123 ? -17.259 -8.308 3.413 1.00 90.75 123 ASN A N 1
ATOM 945 C CA . ASN A 1 123 ? -17.097 -9.597 2.732 1.00 90.75 123 ASN A CA 1
ATOM 946 C C . ASN A 1 123 ? -16.759 -10.730 3.723 1.00 90.75 123 ASN A C 1
ATOM 948 O O . ASN A 1 123 ? -16.570 -10.493 4.915 1.00 90.75 123 ASN A O 1
ATOM 952 N N . ASP A 1 124 ? -16.640 -11.959 3.217 1.00 89.62 124 ASP A N 1
ATOM 953 C CA . ASP A 1 124 ? -16.341 -13.148 4.032 1.00 89.62 124 ASP A CA 1
ATOM 954 C C . ASP A 1 124 ? -14.943 -13.116 4.689 1.00 89.62 124 ASP A C 1
ATOM 956 O O . ASP A 1 124 ? -14.678 -13.877 5.617 1.00 89.62 124 ASP A O 1
ATOM 960 N N . GLU A 1 125 ? -14.057 -12.218 4.241 1.00 86.69 125 GLU A N 1
ATOM 961 C CA . GLU A 1 125 ? -12.731 -11.967 4.824 1.00 86.69 125 GLU A CA 1
ATOM 962 C C . GLU A 1 125 ? -12.763 -10.871 5.910 1.00 86.69 125 GLU A C 1
ATOM 964 O O . GLU A 1 125 ? -11.728 -10.536 6.478 1.00 86.69 125 GLU A O 1
ATOM 969 N N . GLY A 1 126 ? -13.931 -10.282 6.201 1.00 87.62 126 GLY A N 1
ATOM 970 C CA . GLY A 1 126 ? -14.084 -9.189 7.169 1.00 87.62 126 GLY A CA 1
ATOM 971 C C . GLY A 1 126 ? -13.666 -7.809 6.642 1.00 87.62 126 GLY A C 1
ATOM 972 O O . GLY A 1 126 ? -13.646 -6.837 7.400 1.00 87.62 126 GLY A O 1
ATOM 973 N N . GLN A 1 127 ? -13.343 -7.705 5.352 1.00 87.88 127 GLN A N 1
ATOM 974 C CA . GLN A 1 127 ? -12.997 -6.453 4.683 1.00 87.88 127 GLN A CA 1
ATOM 975 C C . GLN A 1 127 ? -14.252 -5.621 4.433 1.00 87.88 127 GLN A C 1
ATOM 977 O O . GLN A 1 127 ? -15.286 -6.143 4.006 1.00 87.88 127 GLN A O 1
ATOM 982 N N . PHE A 1 128 ? -14.148 -4.312 4.634 1.00 89.12 128 PHE A N 1
ATOM 983 C CA . PHE A 1 128 ? -15.194 -3.376 4.245 1.00 89.12 128 PHE A CA 1
ATOM 984 C C . PHE A 1 128 ? -15.100 -3.094 2.747 1.00 89.12 128 PHE A C 1
ATOM 986 O O . PHE A 1 128 ? -14.034 -2.795 2.228 1.00 89.12 128 PHE A O 1
ATOM 993 N N . VAL A 1 129 ? -16.200 -3.211 2.015 1.00 90.56 129 VAL A N 1
ATOM 994 C CA . VAL A 1 129 ? -16.221 -3.036 0.562 1.00 90.56 129 VAL A CA 1
ATOM 995 C C . VAL A 1 129 ? -17.218 -1.951 0.200 1.00 90.56 129 VAL A C 1
ATOM 997 O O . VAL A 1 129 ? -18.416 -2.092 0.446 1.00 90.56 129 VAL A O 1
ATOM 1000 N N . ALA A 1 130 ? -16.703 -0.889 -0.412 1.00 90.19 130 ALA A N 1
ATOM 1001 C CA . ALA A 1 130 ? -17.478 0.203 -0.969 1.00 90.19 130 ALA A CA 1
ATOM 1002 C C . ALA A 1 130 ? -17.592 0.027 -2.484 1.00 90.19 130 ALA A C 1
ATOM 1004 O O . ALA A 1 130 ? -16.606 0.134 -3.214 1.00 90.19 130 ALA A O 1
ATOM 1005 N N . GLU A 1 131 ? -18.793 -0.255 -2.972 1.00 91.12 131 GLU A N 1
ATOM 1006 C CA . GLU A 1 131 ? -19.036 -0.360 -4.405 1.00 91.12 131 GLU A CA 1
ATOM 1007 C C . GLU A 1 131 ? -19.124 1.042 -5.017 1.00 91.12 131 GLU A C 1
ATOM 1009 O O . GLU A 1 131 ? -19.790 1.924 -4.473 1.00 91.12 131 GLU A O 1
ATOM 1014 N N . THR A 1 132 ? -18.473 1.261 -6.158 1.00 88.12 132 THR A N 1
ATOM 1015 C CA . THR A 1 132 ? -18.552 2.521 -6.909 1.00 88.12 132 THR A CA 1
ATOM 1016 C C . THR A 1 132 ? -18.934 2.260 -8.360 1.00 88.12 132 THR A C 1
ATOM 1018 O O . THR A 1 132 ? -18.859 1.131 -8.837 1.00 88.12 132 THR A O 1
ATOM 1021 N N . GLU A 1 133 ? -19.266 3.312 -9.107 1.00 86.62 133 GLU A N 1
ATOM 1022 C CA . GLU A 1 133 ? -19.536 3.206 -10.549 1.00 86.62 133 GLU A CA 1
ATOM 1023 C C . GLU A 1 133 ? -18.330 2.693 -11.364 1.00 86.62 133 GLU A C 1
ATOM 1025 O O . GLU A 1 133 ? -18.502 2.173 -12.465 1.00 86.62 133 GLU A O 1
ATOM 1030 N N . LEU A 1 134 ? -17.107 2.809 -10.828 1.00 83.19 134 LEU A N 1
ATOM 1031 C CA . LEU A 1 134 ? -15.872 2.343 -11.472 1.00 83.19 134 LEU A CA 1
ATOM 1032 C C . LEU A 1 134 ? -15.382 0.982 -10.946 1.00 83.19 134 LEU A C 1
ATOM 1034 O O . LEU A 1 134 ? -14.383 0.459 -11.452 1.00 83.19 134 LEU A O 1
ATOM 1038 N N . GLY A 1 135 ? -16.101 0.401 -9.981 1.00 82.19 135 GLY A N 1
ATOM 1039 C CA . GLY A 1 135 ? -15.807 -0.878 -9.339 1.00 82.19 135 GLY A CA 1
ATOM 1040 C C . GLY A 1 135 ? -15.669 -0.782 -7.819 1.00 82.19 135 GLY A C 1
ATOM 1041 O O . GLY A 1 135 ? -15.701 0.300 -7.229 1.00 82.19 135 GLY A O 1
ATOM 1042 N N . ALA A 1 136 ? -15.509 -1.939 -7.183 1.00 85.19 136 ALA A N 1
ATOM 1043 C CA . ALA A 1 136 ? -15.365 -2.057 -5.740 1.00 85.19 136 ALA A CA 1
ATOM 1044 C C . ALA A 1 136 ? -14.026 -1.499 -5.232 1.00 85.19 136 ALA A C 1
ATOM 1046 O O . ALA A 1 136 ? -12.956 -1.882 -5.707 1.00 85.19 136 ALA A O 1
ATOM 1047 N N . VAL A 1 137 ? -14.094 -0.669 -4.194 1.00 80.81 137 VAL A N 1
ATOM 1048 C CA . VAL A 1 137 ? -12.960 -0.291 -3.350 1.00 80.81 137 VAL A CA 1
ATOM 1049 C C . VAL A 1 137 ? -13.034 -1.132 -2.081 1.00 80.81 137 VAL A C 1
ATOM 1051 O O . VAL A 1 137 ? -14.011 -1.064 -1.337 1.00 80.81 137 VAL A O 1
ATOM 1054 N N . LYS A 1 138 ? -12.018 -1.963 -1.854 1.00 82.75 138 LYS A N 1
ATOM 1055 C CA . LYS A 1 138 ? -11.926 -2.818 -0.667 1.00 82.75 138 LYS A CA 1
ATOM 1056 C C . LYS A 1 138 ? -11.046 -2.150 0.374 1.00 82.75 138 LYS A C 1
ATOM 1058 O O . LYS A 1 138 ? -9.992 -1.635 0.024 1.00 82.75 138 LYS A O 1
ATOM 1063 N N . PHE A 1 139 ? -11.476 -2.219 1.621 1.00 82.25 139 PHE A N 1
ATOM 1064 C CA . PHE A 1 139 ? -10.759 -1.822 2.815 1.00 82.25 139 PHE A CA 1
ATOM 1065 C C . PHE A 1 139 ? -10.428 -3.067 3.626 1.00 82.25 139 PHE A C 1
ATOM 1067 O O . PHE A 1 139 ? -11.288 -3.922 3.813 1.00 82.25 139 PHE A O 1
ATOM 1074 N N . THR A 1 140 ? -9.191 -3.199 4.086 1.00 78.12 140 THR A N 1
ATOM 1075 C CA . THR A 1 140 ? -8.775 -4.263 5.019 1.00 78.12 140 THR A CA 1
ATOM 1076 C C . THR A 1 140 ? -9.656 -4.333 6.244 1.00 78.12 140 THR A C 1
ATOM 1078 O O . THR A 1 140 ? -10.315 -3.368 6.604 1.00 78.12 140 THR A O 1
ATOM 1081 N N . THR A 1 141 ? -9.603 -5.471 6.929 1.00 86.50 141 THR A N 1
ATOM 1082 C CA . THR A 1 141 ? -10.168 -5.632 8.266 1.00 86.50 141 THR A CA 1
ATOM 1083 C C . THR A 1 141 ? -9.659 -4.546 9.219 1.00 86.50 141 THR A C 1
ATOM 1085 O O . THR A 1 141 ? -8.459 -4.252 9.208 1.00 86.50 141 THR A O 1
ATOM 1088 N N . PRO A 1 142 ? -10.523 -4.000 10.088 1.00 90.50 142 PRO A N 1
ATOM 1089 C CA . PRO A 1 142 ? -10.087 -3.030 11.068 1.00 90.50 142 PRO A CA 1
ATOM 1090 C C . PRO A 1 142 ? -9.233 -3.724 12.125 1.00 90.50 142 PRO A C 1
ATOM 1092 O O . PRO A 1 142 ? -9.389 -4.914 12.402 1.00 90.50 142 PRO A O 1
ATOM 1095 N N . VAL A 1 143 ? -8.349 -2.960 12.748 1.00 91.50 143 VAL A N 1
ATOM 1096 C CA . VAL A 1 143 ? -7.506 -3.432 13.836 1.00 91.50 143 VAL A CA 1
ATOM 1097 C C . VAL A 1 143 ? -7.808 -2.606 15.074 1.00 91.50 143 VAL A C 1
ATOM 1099 O O . VAL A 1 143 ? -7.949 -1.389 14.998 1.00 91.50 143 VAL A O 1
ATOM 1102 N N . ALA A 1 144 ? -7.925 -3.257 16.229 1.00 95.25 144 ALA A N 1
ATOM 1103 C CA . ALA A 1 144 ? -8.060 -2.560 17.496 1.00 95.25 144 ALA A CA 1
ATOM 1104 C C . ALA A 1 144 ? -7.076 -3.108 18.521 1.00 95.25 144 ALA A C 1
ATOM 1106 O O . ALA A 1 144 ? -6.769 -4.300 18.538 1.00 95.25 144 ALA A O 1
ATOM 1107 N N . TYR A 1 145 ? -6.546 -2.227 19.361 1.00 95.88 145 TYR A N 1
ATOM 1108 C CA . TYR A 1 145 ? -5.559 -2.603 20.361 1.00 95.88 145 TYR A CA 1
ATOM 1109 C C . TYR A 1 145 ? -5.524 -1.630 21.539 1.00 95.88 145 TYR A C 1
ATOM 1111 O O . TYR A 1 145 ? -5.979 -0.488 21.452 1.00 95.88 145 TYR A O 1
ATOM 1119 N N . GLN A 1 146 ? -4.951 -2.097 22.644 1.00 96.75 146 GLN A N 1
ATOM 1120 C CA . GLN A 1 146 ? -4.627 -1.301 23.824 1.00 96.75 146 GLN A CA 1
ATOM 1121 C C . GLN A 1 146 ? -3.117 -1.316 24.052 1.00 96.75 146 GLN A C 1
ATOM 1123 O O . GLN A 1 146 ? -2.456 -2.331 23.823 1.00 96.75 146 GLN A O 1
ATOM 1128 N N . GLU A 1 147 ? -2.567 -0.208 24.535 1.00 93.50 147 GLU A N 1
ATOM 1129 C CA . GLU A 1 147 ? -1.195 -0.161 25.035 1.00 93.50 147 GLU A CA 1
ATOM 1130 C C . GLU A 1 147 ? -1.210 -0.291 26.559 1.00 93.50 147 GLU A C 1
ATOM 1132 O O . GLU A 1 147 ? -1.614 0.624 27.274 1.00 93.50 147 GLU A O 1
ATOM 1137 N N . ILE A 1 148 ? -0.774 -1.444 27.066 1.00 93.50 148 ILE A N 1
ATOM 1138 C CA . ILE A 1 148 ? -0.765 -1.762 28.497 1.00 93.50 148 ILE A CA 1
ATOM 1139 C C . ILE A 1 148 ? 0.675 -2.067 28.899 1.00 93.50 148 ILE A C 1
ATOM 1141 O O . ILE A 1 148 ? 1.294 -3.000 28.386 1.00 93.50 148 ILE A O 1
ATOM 1145 N N . ASN A 1 149 ? 1.230 -1.268 29.815 1.00 92.06 149 ASN A N 1
ATOM 1146 C CA . ASN A 1 149 ? 2.623 -1.380 30.272 1.00 92.06 149 ASN A CA 1
ATOM 1147 C C . ASN A 1 149 ? 3.655 -1.359 29.122 1.00 92.06 149 ASN A C 1
ATOM 1149 O O . ASN A 1 149 ? 4.630 -2.109 29.140 1.00 92.06 149 ASN A O 1
ATOM 1153 N N . GLY A 1 150 ? 3.422 -0.528 28.098 1.00 86.75 150 GLY A N 1
ATOM 1154 C CA . GLY A 1 150 ? 4.296 -0.414 26.923 1.00 86.75 150 GLY A CA 1
ATOM 1155 C C . GLY A 1 150 ? 4.210 -1.592 25.946 1.00 86.75 150 GLY A C 1
ATOM 1156 O O . GLY A 1 150 ? 5.011 -1.672 25.017 1.00 86.75 150 GLY A O 1
ATOM 1157 N N . LYS A 1 151 ? 3.257 -2.513 26.139 1.00 89.94 151 LYS A N 1
ATOM 1158 C CA . LYS A 1 151 ? 2.995 -3.626 25.228 1.00 89.94 151 LYS A CA 1
ATOM 1159 C C . LYS A 1 151 ? 1.634 -3.460 24.563 1.00 89.94 151 LYS A C 1
ATOM 1161 O O . LYS A 1 151 ? 0.641 -3.157 25.221 1.00 89.94 151 LYS A O 1
ATOM 1166 N N . ARG A 1 152 ? 1.590 -3.742 23.263 1.00 92.19 152 ARG A N 1
ATOM 1167 C CA . ARG A 1 152 ? 0.351 -3.836 22.498 1.00 92.19 152 ARG A CA 1
ATOM 1168 C C . ARG A 1 152 ? -0.417 -5.117 22.845 1.00 92.19 152 ARG A C 1
ATOM 1170 O O . ARG A 1 152 ? 0.152 -6.211 22.838 1.00 92.19 152 ARG A O 1
ATOM 1177 N N . VAL A 1 153 ? -1.703 -4.964 23.138 1.00 95.31 153 VAL A N 1
ATOM 1178 C CA . VAL A 1 153 ? -2.666 -6.040 23.383 1.00 95.31 153 VAL A CA 1
ATOM 1179 C C . VAL A 1 153 ? -3.794 -5.892 22.371 1.00 95.31 153 VAL A C 1
ATOM 1181 O O . VAL A 1 153 ? -4.530 -4.909 22.417 1.00 95.31 153 VAL A O 1
ATOM 1184 N N . ASP A 1 154 ? -3.907 -6.838 21.442 1.00 95.38 154 ASP A N 1
ATOM 1185 C CA . ASP A 1 154 ? -4.925 -6.778 20.393 1.00 95.38 154 ASP A CA 1
ATOM 1186 C C . ASP A 1 154 ? -6.329 -7.061 20.949 1.00 95.38 154 ASP A C 1
ATOM 1188 O O . ASP A 1 154 ? -6.524 -7.902 21.831 1.00 95.38 154 ASP A O 1
ATOM 1192 N N . VAL A 1 155 ? -7.313 -6.354 20.400 1.00 96.56 155 VAL A N 1
ATOM 1193 C CA . VAL A 1 155 ? -8.739 -6.477 20.702 1.00 96.56 155 VAL A CA 1
ATOM 1194 C C . VAL A 1 155 ? -9.457 -6.776 19.394 1.00 96.56 155 VAL A C 1
ATOM 1196 O O . VAL A 1 155 ? -9.311 -6.045 18.418 1.00 96.56 155 VAL A O 1
ATOM 1199 N N . ASN A 1 156 ? -10.251 -7.848 19.362 1.00 95.38 156 ASN A N 1
ATOM 1200 C CA . ASN A 1 156 ? -10.990 -8.198 18.152 1.00 95.38 156 ASN A CA 1
ATOM 1201 C C . ASN A 1 156 ? -11.997 -7.093 17.791 1.00 95.38 156 ASN A C 1
ATOM 1203 O O . ASN A 1 156 ? -12.771 -6.650 18.647 1.00 95.38 156 ASN A O 1
ATOM 1207 N N . VAL A 1 157 ? -12.003 -6.681 16.525 1.00 95.62 157 VAL A N 1
ATOM 1208 C CA . VAL A 1 157 ? -12.899 -5.656 15.988 1.00 95.62 157 VAL A CA 1
ATOM 1209 C C . VAL A 1 157 ? -13.353 -6.042 14.583 1.00 95.62 157 VAL A C 1
ATOM 1211 O O . VAL A 1 157 ? -12.594 -6.605 13.802 1.00 95.62 157 VAL A O 1
ATOM 1214 N N . GLU A 1 158 ? -14.605 -5.739 14.264 1.00 94.94 158 GLU A N 1
ATOM 1215 C CA . GLU A 1 158 ? -15.224 -6.015 12.966 1.00 94.94 158 GLU A CA 1
ATOM 1216 C C . GLU A 1 158 ? -15.931 -4.754 12.465 1.00 94.94 158 GLU A C 1
ATOM 1218 O O . GLU A 1 158 ? -16.460 -3.974 13.264 1.00 94.94 158 GLU A O 1
ATOM 1223 N N . TYR A 1 159 ? -16.000 -4.558 11.148 1.00 94.25 159 TYR A N 1
ATOM 1224 C CA . TYR A 1 159 ? -16.898 -3.548 10.594 1.00 94.25 159 TYR A CA 1
ATOM 1225 C C . TYR A 1 159 ? -18.360 -3.938 10.808 1.00 94.25 159 TYR A C 1
ATOM 1227 O O . TYR A 1 159 ? -18.741 -5.105 10.729 1.00 94.25 159 TYR A O 1
ATOM 1235 N N . ARG A 1 160 ? -19.207 -2.929 10.993 1.00 92.62 160 ARG A N 1
ATOM 1236 C CA . ARG A 1 160 ? -20.657 -3.035 10.817 1.00 92.62 160 ARG A CA 1
ATOM 1237 C C . ARG A 1 160 ? -21.074 -2.066 9.728 1.00 92.62 160 ARG A C 1
ATOM 1239 O O . ARG A 1 160 ? -20.675 -0.911 9.789 1.00 92.62 160 ARG A O 1
ATOM 1246 N N . VAL A 1 161 ? -21.891 -2.506 8.780 1.00 90.69 161 VAL A N 1
ATOM 1247 C CA . VAL A 1 161 ? -22.520 -1.619 7.791 1.00 90.69 161 VAL A CA 1
ATOM 1248 C C . VAL A 1 161 ? -24.001 -1.466 8.113 1.00 90.69 161 VAL A C 1
ATOM 1250 O O . VAL A 1 161 ? -24.666 -2.441 8.469 1.00 90.69 161 VAL A O 1
ATOM 1253 N N . GLY A 1 162 ? -24.519 -0.244 8.018 1.00 74.12 162 GLY A N 1
ATOM 1254 C CA . GLY A 1 162 ? -25.956 -0.007 8.040 1.00 74.12 162 GLY A CA 1
ATOM 1255 C C . GLY A 1 162 ? -26.549 -0.517 6.731 1.00 74.12 162 GLY A C 1
ATOM 1256 O O . GLY A 1 162 ? -26.224 -0.004 5.670 1.00 74.12 162 GLY A O 1
ATOM 1257 N N . SER A 1 163 ? -27.397 -1.542 6.771 1.00 52.69 163 SER A N 1
ATOM 1258 C CA . SER A 1 163 ? -28.232 -1.891 5.618 1.00 52.69 163 SER A CA 1
ATOM 1259 C C . SER A 1 163 ? -29.678 -1.523 5.924 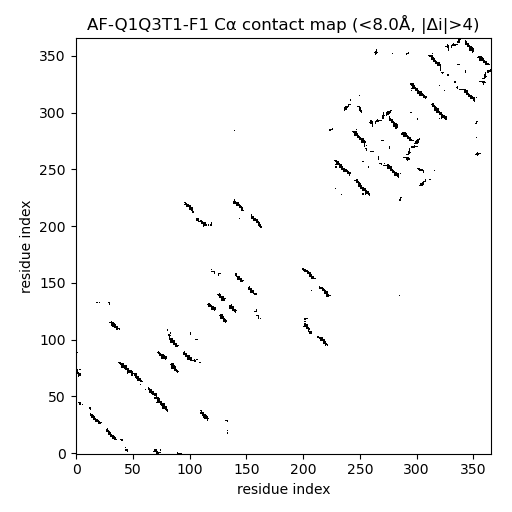1.00 52.69 163 SER A C 1
ATOM 1261 O O . SER A 1 163 ? -30.128 -1.599 7.069 1.00 52.69 163 SER A O 1
ATOM 1263 N N . SER A 1 164 ? -30.419 -1.096 4.902 1.00 43.69 164 SER A N 1
ATOM 1264 C CA . SER A 1 164 ? -31.870 -0.965 4.977 1.00 43.69 164 SER A CA 1
ATOM 1265 C C . SER A 1 164 ? -32.493 -2.359 5.118 1.00 43.69 164 SER A C 1
ATOM 1267 O O . SER A 1 164 ? -32.903 -2.971 4.130 1.00 43.69 164 SER A O 1
ATOM 1269 N N . GLU A 1 165 ? -32.559 -2.891 6.335 1.00 33.81 165 GLU A N 1
ATOM 1270 C CA . GLU A 1 165 ? -33.340 -4.090 6.628 1.00 33.81 165 GLU A CA 1
ATOM 1271 C C . GLU A 1 165 ? -34.835 -3.740 6.569 1.00 33.81 165 GLU A C 1
ATOM 1273 O O . GLU A 1 165 ? -35.474 -3.405 7.565 1.00 33.81 165 GLU A O 1
ATOM 1278 N N . ALA A 1 166 ? -35.428 -3.822 5.378 1.00 30.42 166 ALA A N 1
ATOM 1279 C CA . ALA A 1 166 ? -36.862 -4.039 5.284 1.00 30.42 166 ALA A CA 1
ATOM 1280 C C . ALA A 1 166 ? -37.140 -5.472 5.763 1.00 30.42 166 ALA A C 1
ATOM 1282 O O . ALA A 1 166 ? -36.893 -6.439 5.040 1.00 30.42 166 ALA A O 1
ATOM 1283 N N . GLU A 1 167 ? -37.639 -5.603 6.995 1.00 31.16 167 GLU A N 1
ATOM 1284 C CA . GLU A 1 167 ? -38.215 -6.835 7.532 1.00 31.16 167 GLU A CA 1
ATOM 1285 C C . GLU A 1 167 ? -39.230 -7.428 6.536 1.00 31.16 167 GLU A C 1
ATOM 1287 O O . GLU A 1 167 ? -40.401 -7.045 6.514 1.00 31.16 167 GLU A O 1
ATOM 1292 N N . ASN A 1 168 ? -38.832 -8.414 5.732 1.00 28.22 168 ASN A N 1
ATOM 1293 C CA . ASN A 1 168 ? -39.788 -9.158 4.920 1.00 28.22 168 ASN A CA 1
ATOM 1294 C C . ASN A 1 168 ? -40.388 -10.300 5.755 1.00 28.22 168 ASN A C 1
ATOM 1296 O O . ASN A 1 168 ? -40.082 -11.482 5.582 1.00 28.22 168 ASN A O 1
ATOM 1300 N N . LYS A 1 169 ? -41.246 -9.934 6.716 1.00 30.31 169 LYS A N 1
ATOM 1301 C CA . LYS A 1 169 ? -42.145 -10.881 7.383 1.00 30.31 169 LYS A CA 1
ATOM 1302 C C . LYS A 1 169 ? -43.250 -11.290 6.405 1.00 30.31 169 LYS A C 1
ATOM 1304 O O . LYS A 1 169 ? -44.171 -10.532 6.142 1.00 30.31 169 LYS A O 1
ATOM 1309 N N . SER A 1 170 ? -43.199 -12.556 5.991 1.00 29.14 170 SER A N 1
ATOM 1310 C CA . SER A 1 170 ? -44.347 -13.399 5.626 1.00 29.14 170 SER A CA 1
ATOM 1311 C C . SER A 1 170 ? -45.270 -12.924 4.490 1.00 29.14 170 SER A C 1
ATOM 1313 O O . SER A 1 170 ? -46.204 -12.160 4.705 1.00 29.14 170 SER A O 1
ATOM 1315 N N . SER A 1 171 ? -45.239 -13.644 3.364 1.00 30.16 171 SER A N 1
ATOM 1316 C CA . SER A 1 171 ? -46.487 -14.232 2.853 1.00 30.16 171 SER A CA 1
ATOM 1317 C C . SER A 1 171 ? -46.247 -15.500 2.029 1.00 30.16 171 SER A C 1
ATOM 1319 O O . SER A 1 171 ? -45.701 -15.509 0.931 1.00 30.16 171 SER A O 1
ATOM 1321 N N . LYS A 1 172 ? -46.725 -16.615 2.586 1.00 32.47 172 LYS A N 1
ATOM 1322 C CA . LYS A 1 172 ? -47.152 -17.786 1.823 1.00 32.47 172 LYS A CA 1
ATOM 1323 C C . LYS A 1 172 ? -48.281 -17.344 0.882 1.00 32.47 172 LYS A C 1
ATOM 1325 O O . LYS A 1 172 ? -49.310 -16.928 1.399 1.00 32.47 172 LYS A O 1
ATOM 1330 N N . HIS A 1 173 ? -48.161 -17.536 -0.433 1.00 29.16 173 HIS A N 1
ATOM 1331 C CA . HIS A 1 173 ? -49.113 -18.371 -1.183 1.00 29.16 173 HIS A CA 1
ATOM 1332 C C . HIS A 1 173 ? -48.855 -18.448 -2.699 1.00 29.16 173 HIS A C 1
ATOM 1334 O O . HIS A 1 173 ? -48.846 -17.448 -3.399 1.00 29.16 173 HIS A O 1
ATOM 1340 N N . LYS A 1 174 ? -48.831 -19.707 -3.162 1.00 27.47 174 LYS A N 1
ATOM 1341 C CA . LYS A 1 174 ? -49.493 -20.258 -4.360 1.00 27.47 174 LYS A CA 1
ATOM 1342 C C . LYS A 1 174 ? -49.110 -19.706 -5.739 1.00 27.47 174 LYS A C 1
ATOM 1344 O O . LYS A 1 174 ? -49.617 -18.704 -6.223 1.00 27.47 174 LYS A O 1
ATOM 1349 N N . THR A 1 175 ? -48.368 -20.562 -6.430 1.00 28.77 175 THR A N 1
ATOM 1350 C CA . THR A 1 175 ? -48.531 -20.915 -7.844 1.00 28.77 175 THR A CA 1
ATOM 1351 C C . THR A 1 175 ? -49.974 -20.819 -8.359 1.00 28.77 175 THR A C 1
ATOM 1353 O O . THR A 1 175 ? -50.871 -21.453 -7.802 1.00 28.77 175 THR A O 1
ATOM 1356 N N . CYS A 1 176 ? -50.154 -20.153 -9.506 1.00 25.81 176 CYS A N 1
ATOM 1357 C CA . CYS A 1 176 ? -50.957 -20.658 -10.626 1.00 25.81 176 CYS A CA 1
ATOM 1358 C C . CYS A 1 176 ? -50.614 -19.942 -11.945 1.00 25.81 176 CYS A C 1
ATOM 1360 O O . CYS A 1 176 ? -50.607 -18.719 -12.030 1.00 25.81 176 CYS A O 1
ATOM 1362 N N . ASN A 1 177 ? -50.376 -20.754 -12.976 1.00 29.88 177 ASN A N 1
ATOM 1363 C CA . ASN A 1 177 ? -50.301 -20.381 -14.388 1.00 29.88 177 ASN A CA 1
ATOM 1364 C C . ASN A 1 177 ? -51.666 -19.897 -14.913 1.00 29.88 177 ASN A C 1
ATOM 1366 O O . ASN A 1 177 ? -52.684 -20.508 -14.594 1.00 29.88 177 ASN A O 1
ATOM 1370 N N . SER A 1 178 ? -51.689 -18.932 -15.842 1.00 27.81 178 SER A N 1
ATOM 1371 C CA . SER A 1 178 ? -52.158 -19.155 -17.228 1.00 27.81 178 SER A CA 1
ATOM 1372 C C . SER A 1 178 ? -52.344 -17.862 -18.044 1.00 27.81 178 SER A C 1
ATOM 1374 O O . SER A 1 178 ? -52.784 -16.840 -17.535 1.00 27.81 178 SER A O 1
ATOM 1376 N N . LYS A 1 179 ? -52.107 -18.024 -19.357 1.00 27.25 179 LYS A N 1
ATOM 1377 C CA . LYS A 1 179 ? -52.651 -17.291 -20.518 1.00 27.25 179 LYS A CA 1
ATOM 1378 C C . LYS A 1 179 ? -52.038 -15.948 -20.950 1.00 27.25 179 LYS A C 1
ATOM 1380 O O . LYS A 1 179 ? -52.403 -14.872 -20.500 1.00 27.25 179 LYS A O 1
ATOM 1385 N N . LEU A 1 180 ? -51.227 -16.076 -22.006 1.00 27.28 180 LEU A N 1
ATOM 1386 C CA . LEU A 1 180 ? -51.092 -15.136 -23.122 1.00 27.28 180 LEU A CA 1
ATOM 1387 C C . LEU A 1 180 ? -52.459 -14.720 -23.695 1.00 27.28 180 LEU A C 1
ATOM 1389 O O . LEU A 1 180 ? -53.297 -15.595 -23.912 1.00 27.28 180 LEU A O 1
ATOM 1393 N N . MET A 1 181 ? -52.612 -13.431 -24.024 1.00 25.19 181 MET A N 1
ATOM 1394 C CA . MET A 1 181 ? -53.163 -12.904 -25.289 1.00 25.19 181 MET A CA 1
ATOM 1395 C C . MET A 1 181 ? -53.000 -11.365 -25.341 1.00 25.19 181 MET A C 1
ATOM 1397 O O . MET A 1 181 ? -53.533 -10.651 -24.503 1.00 25.19 181 MET A O 1
ATOM 1401 N N . SER A 1 182 ? -52.231 -10.914 -26.341 1.00 27.52 182 SER A N 1
ATOM 1402 C CA . SER A 1 182 ? -52.404 -9.737 -27.220 1.00 27.52 182 SER A CA 1
ATOM 1403 C C . SER A 1 182 ? -53.063 -8.442 -26.697 1.00 27.52 182 SER A C 1
ATOM 1405 O O . SER A 1 182 ? -54.273 -8.420 -26.514 1.00 27.52 182 SER A O 1
ATOM 1407 N N . SER A 1 183 ? -52.299 -7.335 -26.657 1.00 26.08 183 SER A N 1
ATOM 1408 C CA . SER A 1 183 ? -52.436 -6.129 -27.524 1.00 26.08 183 SER A CA 1
ATOM 1409 C C . SER A 1 183 ? -51.996 -4.830 -26.818 1.00 26.08 183 SER A C 1
ATOM 1411 O O . SER A 1 183 ? -52.504 -4.494 -25.755 1.00 26.08 183 SER A O 1
ATOM 1413 N N . ASN A 1 184 ? -51.074 -4.097 -27.448 1.00 25.80 184 ASN A N 1
ATOM 1414 C CA . ASN A 1 184 ? -50.766 -2.668 -27.236 1.00 25.80 184 ASN A CA 1
ATOM 1415 C C . ASN A 1 184 ? -51.684 -1.843 -28.188 1.00 25.80 184 ASN A C 1
ATOM 1417 O O . ASN A 1 184 ? -52.217 -2.468 -29.112 1.00 25.80 184 ASN A O 1
ATOM 1421 N N . PRO A 1 185 ? -51.800 -0.494 -28.150 1.00 43.81 185 PRO A N 1
ATOM 1422 C CA . PRO A 1 185 ? -51.278 0.498 -27.198 1.00 43.81 185 PRO A CA 1
ATOM 1423 C C . PRO A 1 185 ? -52.306 1.576 -26.771 1.00 43.81 185 PRO A C 1
ATOM 1425 O O . PRO A 1 185 ? -53.223 1.883 -27.522 1.00 43.81 185 PRO A O 1
ATOM 1428 N N . GLN A 1 186 ? -52.086 2.262 -25.644 1.00 24.75 186 GLN A N 1
ATOM 1429 C CA . GLN A 1 186 ? -52.069 3.737 -25.602 1.00 24.75 186 GLN A CA 1
ATOM 1430 C C . GLN A 1 186 ? -51.730 4.280 -24.208 1.00 24.75 186 GLN A C 1
ATOM 1432 O O . GLN A 1 186 ? -52.173 3.785 -23.181 1.00 24.75 186 GLN A O 1
ATOM 1437 N N . SER A 1 187 ? -50.901 5.318 -24.252 1.00 33.88 187 SER A N 1
ATOM 1438 C CA . SER A 1 187 ? -50.389 6.168 -23.182 1.00 33.88 187 SER A CA 1
ATOM 1439 C C . SER A 1 187 ? -51.452 6.640 -22.182 1.00 33.88 187 SER A C 1
ATOM 1441 O O . SER A 1 187 ? -52.208 7.561 -22.484 1.00 33.88 187 SER A O 1
ATOM 1443 N N . GLU A 1 188 ? -51.389 6.131 -20.953 1.00 27.72 188 GLU A N 1
ATOM 1444 C CA . GLU A 1 188 ? -51.806 6.868 -19.759 1.00 27.72 188 GLU A CA 1
ATOM 1445 C C . GLU A 1 188 ? -50.561 7.181 -18.927 1.00 27.72 188 GLU A C 1
ATOM 1447 O O . GLU A 1 188 ? -49.884 6.304 -18.391 1.00 27.72 188 GLU A O 1
ATOM 1452 N N . THR A 1 189 ? -50.228 8.466 -18.865 1.00 25.98 189 THR A N 1
ATOM 1453 C CA . THR A 1 189 ? -49.198 9.015 -17.989 1.00 25.98 189 THR A CA 1
ATOM 1454 C C . THR A 1 189 ? -49.646 8.867 -16.538 1.00 25.98 189 THR A C 1
ATOM 1456 O O . THR A 1 189 ? -50.378 9.708 -16.014 1.00 25.98 189 THR A O 1
ATOM 1459 N N . LEU A 1 190 ? -49.201 7.798 -15.878 1.00 25.31 190 LEU A N 1
ATOM 1460 C CA . LEU A 1 190 ? -49.242 7.698 -14.425 1.00 25.31 190 LEU A CA 1
ATOM 1461 C C . LEU A 1 190 ? -48.205 8.669 -13.853 1.00 25.31 190 LEU A C 1
ATOM 1463 O O . LEU A 1 190 ? -47.003 8.415 -13.888 1.00 25.31 190 LEU A O 1
ATOM 1467 N N . ASN A 1 191 ? -48.694 9.795 -13.332 1.00 26.84 191 ASN A N 1
ATOM 1468 C CA . ASN A 1 191 ? -47.944 10.678 -12.447 1.00 26.84 191 ASN A CA 1
ATOM 1469 C C . ASN A 1 191 ? -47.565 9.907 -11.175 1.00 26.84 191 ASN A C 1
ATOM 1471 O O . ASN A 1 191 ? -48.270 9.952 -10.169 1.00 26.84 191 ASN A O 1
ATOM 1475 N N . LEU A 1 192 ? -46.442 9.196 -11.224 1.00 26.53 192 LEU A N 1
ATOM 1476 C CA . LEU A 1 192 ? -45.726 8.774 -10.033 1.00 26.53 192 LEU A CA 1
ATOM 1477 C C . LEU A 1 192 ? -44.885 9.968 -9.591 1.00 26.53 192 LEU A C 1
ATOM 1479 O O . LEU A 1 192 ? -43.800 10.229 -10.106 1.00 26.53 192 LEU A O 1
ATOM 1483 N N . SER A 1 193 ? -45.423 10.727 -8.640 1.00 26.22 193 SER A N 1
ATOM 1484 C CA . SER A 1 193 ? -44.613 11.541 -7.736 1.00 26.22 193 SER A CA 1
ATOM 1485 C C . SER A 1 193 ? -43.428 10.699 -7.244 1.00 26.22 193 SER A C 1
ATOM 1487 O O . SER A 1 193 ? -43.664 9.550 -6.860 1.00 26.22 193 SER A O 1
ATOM 1489 N N . PRO A 1 194 ? -42.186 11.218 -7.237 1.00 29.98 194 PRO A N 1
ATOM 1490 C CA . PRO A 1 194 ? -41.053 10.474 -6.718 1.00 29.98 194 PRO A CA 1
ATOM 1491 C C . PRO A 1 194 ? -41.279 10.266 -5.221 1.00 29.98 194 PRO A C 1
ATOM 1493 O O . PRO A 1 194 ? -41.044 11.154 -4.405 1.00 29.98 194 PRO A O 1
ATOM 1496 N N . THR A 1 195 ? -41.788 9.090 -4.859 1.00 29.36 195 THR A N 1
ATOM 1497 C CA . THR A 1 195 ? -41.637 8.543 -3.517 1.00 29.36 195 THR A CA 1
ATOM 1498 C C . THR A 1 195 ? -40.148 8.550 -3.240 1.00 29.36 195 THR A C 1
ATOM 1500 O O . THR A 1 195 ? -39.388 7.881 -3.938 1.00 29.36 195 THR A O 1
ATOM 1503 N N . SER A 1 196 ? -39.746 9.372 -2.274 1.00 33.62 196 SER A N 1
ATOM 1504 C CA . SER A 1 196 ? -38.397 9.432 -1.739 1.00 33.62 196 SER A CA 1
ATOM 1505 C C . SER A 1 196 ? -37.940 8.012 -1.419 1.00 33.62 196 SER A C 1
ATOM 1507 O O . SER A 1 196 ? -38.361 7.437 -0.412 1.00 33.62 196 SER A O 1
ATOM 1509 N N . ILE A 1 197 ? -37.107 7.438 -2.285 1.00 38.06 197 ILE A N 1
ATOM 1510 C CA . ILE A 1 197 ? -36.237 6.341 -1.890 1.00 38.06 197 ILE A CA 1
ATOM 1511 C C . ILE A 1 197 ? -35.384 6.972 -0.796 1.00 38.06 197 ILE A C 1
ATOM 1513 O O . ILE A 1 197 ? -34.602 7.881 -1.077 1.00 38.06 197 ILE A O 1
ATOM 1517 N N . GLY A 1 198 ? -35.676 6.622 0.459 1.00 38.09 198 GLY A N 1
ATOM 1518 C CA . GLY A 1 198 ? -34.875 7.061 1.590 1.00 38.09 198 GLY A CA 1
ATOM 1519 C C . GLY A 1 198 ? -33.426 6.750 1.257 1.00 38.09 198 GLY A C 1
ATOM 1520 O O . GLY A 1 198 ? -33.139 5.639 0.815 1.00 38.09 198 GLY A O 1
ATOM 1521 N N . ASP A 1 199 ? -32.572 7.764 1.369 1.00 47.88 199 ASP A N 1
ATOM 1522 C CA . ASP A 1 199 ? -31.137 7.653 1.133 1.00 47.88 199 ASP A CA 1
ATOM 1523 C C . ASP A 1 199 ? -30.644 6.377 1.836 1.00 47.88 199 ASP A C 1
ATOM 1525 O O . ASP A 1 199 ? -30.829 6.282 3.058 1.00 47.88 199 ASP A O 1
ATOM 1529 N N . PRO A 1 200 ? -30.149 5.353 1.109 1.00 55.72 200 PRO A N 1
ATOM 1530 C CA . PRO A 1 200 ? -29.625 4.165 1.762 1.00 55.72 200 PRO A CA 1
ATOM 1531 C C . PRO A 1 200 ? -28.588 4.642 2.778 1.00 55.72 200 PRO A C 1
ATOM 1533 O O . PRO A 1 200 ? -27.749 5.486 2.456 1.00 55.72 200 PRO A O 1
ATOM 1536 N N . GLN A 1 201 ? -28.683 4.183 4.028 1.00 68.06 201 GLN A N 1
ATOM 1537 C CA . GLN A 1 201 ? -27.697 4.546 5.043 1.00 68.06 201 GLN A CA 1
ATOM 1538 C C . GLN A 1 201 ? -26.377 3.862 4.699 1.00 68.06 201 GLN A C 1
ATOM 1540 O O . GLN A 1 201 ? -26.063 2.798 5.211 1.00 68.06 201 GLN A O 1
ATOM 1545 N N . LEU A 1 202 ? -25.618 4.474 3.790 1.00 90.75 202 LEU A N 1
ATOM 1546 C CA . LEU A 1 202 ? -24.277 4.076 3.383 1.00 90.75 202 LEU A CA 1
ATOM 1547 C C . LEU A 1 202 ? -23.311 4.454 4.504 1.00 90.75 202 LEU A C 1
ATOM 1549 O O . LEU A 1 202 ? -22.459 5.323 4.353 1.00 90.75 202 LEU A O 1
ATOM 1553 N N . GLU A 1 203 ? -23.500 3.832 5.659 1.00 92.69 203 GLU A N 1
ATOM 1554 C CA . GLU A 1 203 ? -22.791 4.108 6.895 1.00 92.69 203 GLU A CA 1
ATOM 1555 C C . GLU A 1 203 ? -22.060 2.852 7.359 1.00 92.69 203 GLU A C 1
ATOM 1557 O O . GLU A 1 203 ? -22.585 1.741 7.261 1.00 92.69 203 GLU A O 1
ATOM 1562 N N . TYR A 1 204 ? -20.852 3.027 7.886 1.00 92.75 204 TYR A N 1
ATOM 1563 C CA . TYR A 1 204 ? -20.133 1.972 8.583 1.00 92.75 204 TYR A CA 1
ATOM 1564 C C . TYR A 1 204 ? -19.749 2.402 9.999 1.00 92.75 204 TYR A C 1
ATOM 1566 O O . TYR A 1 204 ? -19.577 3.583 10.292 1.00 92.75 204 TYR A O 1
ATOM 1574 N N . GLY A 1 205 ? -19.589 1.422 10.875 1.00 94.50 205 GLY A N 1
ATOM 1575 C CA . GLY A 1 205 ? -19.076 1.568 12.229 1.00 94.50 205 GLY A CA 1
ATOM 1576 C C . GLY A 1 205 ? -18.314 0.318 12.644 1.00 94.50 205 GLY A C 1
ATOM 1577 O O . GLY A 1 205 ? -17.922 -0.490 11.798 1.00 94.50 205 GLY A O 1
ATOM 1578 N N . PHE A 1 206 ? -18.131 0.135 13.950 1.00 94.94 206 PHE A N 1
ATOM 1579 C CA . PHE A 1 206 ? -17.335 -0.964 14.491 1.00 94.94 206 PHE A CA 1
ATOM 1580 C C . PHE A 1 206 ? -18.109 -1.783 15.522 1.00 94.94 206 PHE A C 1
ATOM 1582 O O . PHE A 1 206 ? -18.844 -1.250 16.352 1.00 94.94 206 PHE A O 1
ATOM 1589 N N . LYS A 1 207 ? -17.907 -3.099 15.496 1.00 95.44 207 LYS A N 1
ATOM 1590 C CA . LYS A 1 207 ? -18.217 -4.013 16.592 1.00 95.44 207 LYS A CA 1
ATOM 1591 C C . LYS A 1 207 ? -16.913 -4.367 17.281 1.00 95.44 207 LYS A C 1
ATOM 1593 O O . LYS A 1 207 ? -16.050 -4.973 16.659 1.00 95.44 207 LYS A O 1
ATOM 1598 N N . VAL A 1 208 ? -16.781 -4.026 18.555 1.00 96.25 208 VAL A N 1
ATOM 1599 C CA . VAL A 1 208 ? -15.563 -4.303 19.325 1.00 96.25 208 VAL A CA 1
ATOM 1600 C C . VAL A 1 208 ? -15.857 -5.392 20.355 1.00 96.25 208 VAL A C 1
ATOM 1602 O O . VAL A 1 208 ? -16.888 -5.351 21.028 1.00 96.25 208 VAL A O 1
ATOM 1605 N N . ALA A 1 209 ? -14.968 -6.378 20.475 1.00 96.50 209 ALA A N 1
ATOM 1606 C CA . ALA A 1 209 ? -15.025 -7.377 21.538 1.00 96.50 209 ALA A CA 1
ATOM 1607 C C . ALA A 1 209 ? -14.790 -6.751 22.926 1.00 96.50 209 ALA A C 1
ATOM 1609 O O . ALA A 1 209 ? -14.472 -5.572 23.053 1.00 96.50 209 ALA A O 1
ATOM 1610 N N . SER A 1 210 ? -14.950 -7.530 23.998 1.00 96.31 210 SER A N 1
ATOM 1611 C CA . SER A 1 210 ? -14.621 -7.058 25.348 1.00 96.31 210 SER A CA 1
ATOM 1612 C C . SER A 1 210 ? -13.134 -6.707 25.468 1.00 96.31 210 SER A C 1
ATOM 1614 O O . SER A 1 210 ? -12.280 -7.442 24.978 1.00 96.31 210 SER A O 1
ATOM 1616 N N . TYR A 1 211 ? -12.839 -5.603 26.151 1.00 96.00 211 TYR A N 1
ATOM 1617 C CA . TYR A 1 211 ? -11.491 -5.084 26.386 1.00 96.00 211 TYR A CA 1
ATOM 1618 C C . TYR A 1 211 ? -11.397 -4.446 27.780 1.00 96.00 211 TYR A C 1
ATOM 1620 O O . TYR A 1 211 ? -12.419 -4.282 28.455 1.00 96.00 211 TYR A O 1
ATOM 1628 N N . ASP A 1 212 ? -10.190 -4.097 28.226 1.00 96.25 212 ASP A N 1
ATOM 1629 C CA . ASP A 1 212 ? -9.980 -3.462 29.528 1.00 96.25 212 ASP A CA 1
ATOM 1630 C C . ASP A 1 212 ? -10.426 -1.994 29.492 1.00 96.25 212 ASP A C 1
ATOM 1632 O O . ASP A 1 212 ? -9.762 -1.136 28.916 1.00 96.25 212 ASP A O 1
ATOM 1636 N N . LYS A 1 213 ? -11.551 -1.689 30.141 1.00 95.94 213 LYS A N 1
ATOM 1637 C CA . LYS A 1 213 ? -12.142 -0.345 30.159 1.00 95.94 213 LYS A CA 1
ATOM 1638 C C . LYS A 1 213 ? -11.338 0.691 30.948 1.00 95.94 213 LYS A C 1
ATOM 1640 O O . LYS A 1 213 ? -11.701 1.857 30.897 1.00 95.94 213 LYS A O 1
ATOM 1645 N N . SER A 1 214 ? -10.256 0.305 31.628 1.00 95.44 214 SER A N 1
ATOM 1646 C CA . SER A 1 214 ? -9.352 1.238 32.316 1.00 95.44 214 SER A CA 1
ATOM 1647 C C . SER A 1 214 ? -8.250 1.827 31.425 1.00 95.44 214 SER A C 1
ATOM 1649 O O . SER A 1 214 ? -7.544 2.738 31.858 1.00 95.44 214 SER A O 1
ATOM 1651 N N . HIS A 1 215 ? -8.120 1.353 30.183 1.00 95.94 215 HIS A N 1
ATOM 1652 C CA . HIS A 1 215 ? -7.127 1.821 29.217 1.00 95.94 215 HIS A CA 1
ATOM 1653 C C . HIS A 1 215 ? -7.805 2.343 27.943 1.00 95.94 215 HIS A C 1
ATOM 1655 O O . HIS A 1 215 ? -8.880 1.872 27.564 1.00 95.94 215 HIS A O 1
ATOM 1661 N N . ASP A 1 216 ? -7.153 3.287 27.258 1.00 96.88 216 ASP A N 1
ATOM 1662 C CA . ASP A 1 216 ? -7.571 3.727 25.924 1.00 96.88 216 ASP A CA 1
ATOM 1663 C C . ASP A 1 216 ? -7.612 2.517 24.964 1.00 96.88 216 ASP A C 1
ATOM 1665 O O . ASP A 1 216 ? -6.759 1.624 25.011 1.00 96.88 216 ASP A O 1
ATOM 1669 N N . LEU A 1 217 ? -8.604 2.496 24.077 1.00 97.75 217 LEU A N 1
ATOM 1670 C CA . LEU A 1 217 ? -8.681 1.584 22.940 1.00 97.75 217 LEU A CA 1
ATOM 1671 C C . LEU A 1 217 ? -8.419 2.381 21.664 1.00 97.75 217 LEU A C 1
ATOM 1673 O O . LEU A 1 217 ? -9.099 3.370 21.391 1.00 97.75 217 LEU A O 1
ATOM 1677 N N . ILE A 1 218 ? -7.461 1.934 20.861 1.00 96.12 218 ILE A N 1
ATOM 1678 C CA . ILE A 1 218 ? -7.206 2.492 19.535 1.00 96.12 218 ILE A CA 1
ATOM 1679 C C . ILE A 1 218 ? -7.899 1.603 18.511 1.00 96.12 218 ILE A C 1
ATOM 1681 O O . ILE A 1 218 ? -7.647 0.402 18.492 1.00 96.12 218 ILE A O 1
ATOM 1685 N N . ILE A 1 219 ? -8.766 2.184 17.680 1.00 94.12 219 ILE A N 1
ATOM 1686 C CA . ILE A 1 219 ? -9.330 1.533 16.494 1.00 94.12 219 ILE A CA 1
ATOM 1687 C C . ILE A 1 219 ? -8.708 2.183 15.264 1.00 94.12 219 ILE A C 1
ATOM 1689 O O . ILE A 1 219 ? -8.834 3.390 15.044 1.00 94.12 219 ILE A O 1
ATOM 1693 N N . ASP A 1 220 ? -8.064 1.348 14.468 1.00 87.75 220 ASP A N 1
ATOM 1694 C CA . ASP A 1 220 ? -7.341 1.693 13.262 1.00 87.75 220 ASP A CA 1
ATOM 1695 C C . ASP A 1 220 ? -7.950 0.932 12.066 1.00 87.75 220 ASP A C 1
ATOM 1697 O O . ASP A 1 220 ? -7.812 -0.288 11.963 1.00 87.75 220 ASP A O 1
ATOM 1701 N N . PRO A 1 221 ? -8.663 1.611 11.154 1.00 71.00 221 PRO A N 1
ATOM 1702 C CA . PRO A 1 221 ? -9.189 1.026 9.932 1.00 71.00 221 PRO A CA 1
ATOM 1703 C C . PRO A 1 221 ? -8.132 0.937 8.805 1.00 71.00 221 PRO A C 1
ATOM 1705 O O . PRO A 1 221 ? -8.517 0.931 7.637 1.00 71.00 221 PRO A O 1
ATOM 1708 N N . LEU A 1 222 ? -6.824 0.935 9.120 1.00 62.72 222 LEU A N 1
ATOM 1709 C CA . LEU A 1 222 ? -5.694 0.889 8.178 1.00 62.72 222 LEU A CA 1
ATOM 1710 C C . LEU A 1 222 ? -5.893 -0.114 7.041 1.00 62.72 222 LEU A C 1
ATOM 1712 O O . LEU A 1 222 ? -5.930 -1.308 7.316 1.00 62.72 222 LEU A O 1
ATOM 1716 N N . LEU A 1 223 ? -5.832 0.377 5.789 1.00 59.59 223 LEU A N 1
ATOM 1717 C CA . LEU A 1 223 ? -6.035 -0.306 4.490 1.00 59.59 223 LEU A CA 1
ATOM 1718 C C . LEU A 1 223 ? -5.025 -1.430 4.122 1.00 59.59 223 LEU A C 1
ATOM 1720 O O . LEU A 1 223 ? -5.145 -2.024 3.060 1.00 59.59 223 LEU A O 1
ATOM 1724 N N . ALA A 1 224 ? -4.069 -1.752 4.992 1.00 52.38 224 ALA A N 1
ATOM 1725 C CA . ALA A 1 224 ? -2.816 -2.496 4.772 1.00 52.38 224 ALA A CA 1
ATOM 1726 C C . ALA A 1 224 ? -1.601 -1.592 4.544 1.00 52.38 224 ALA A C 1
ATOM 1728 O O . ALA A 1 224 ? -1.611 -0.632 3.775 1.00 52.38 224 ALA A O 1
ATOM 1729 N N . SER A 1 225 ? -0.512 -1.965 5.207 1.00 55.78 225 SER A N 1
ATOM 1730 C CA . SER A 1 225 ? 0.843 -1.524 4.904 1.00 55.78 225 SER A CA 1
ATOM 1731 C C . SER A 1 225 ? 1.807 -2.635 5.308 1.00 55.78 225 SER A C 1
ATOM 1733 O O . SER A 1 225 ? 1.505 -3.439 6.190 1.00 55.78 225 SER A O 1
ATOM 1735 N N . THR A 1 226 ? 2.954 -2.702 4.646 1.00 60.38 226 THR A N 1
ATOM 1736 C CA . THR A 1 226 ? 4.024 -3.643 4.979 1.00 60.38 226 THR A CA 1
ATOM 1737 C C . THR A 1 226 ? 5.374 -3.015 4.647 1.00 60.38 226 THR A C 1
ATOM 1739 O O . THR A 1 226 ? 5.429 -1.977 3.981 1.00 60.38 226 THR A O 1
ATOM 1742 N N . TYR A 1 227 ? 6.455 -3.639 5.107 1.00 70.94 227 TYR A N 1
ATOM 1743 C CA . TYR A 1 227 ? 7.821 -3.280 4.737 1.00 70.94 227 TYR A CA 1
ATOM 1744 C C . TYR A 1 227 ? 8.368 -4.303 3.743 1.00 70.94 227 TYR A C 1
ATOM 1746 O O . TYR A 1 227 ? 8.160 -5.505 3.897 1.00 70.94 227 TYR A O 1
ATOM 1754 N N . LEU A 1 228 ? 9.087 -3.818 2.736 1.00 79.00 228 LEU A N 1
ATOM 1755 C CA . LEU A 1 228 ? 9.781 -4.633 1.746 1.00 79.00 228 LEU A CA 1
ATOM 1756 C C . LEU A 1 228 ? 11.194 -4.072 1.591 1.00 79.00 228 LEU A C 1
ATOM 1758 O O . LEU A 1 228 ? 11.352 -2.958 1.096 1.00 79.00 228 LEU A O 1
ATOM 1762 N N . GLY A 1 229 ? 12.194 -4.822 2.044 1.00 82.81 229 GLY A N 1
ATOM 1763 C CA . GLY A 1 229 ? 13.588 -4.389 2.017 1.00 82.81 229 GLY A CA 1
ATOM 1764 C C . GLY A 1 229 ? 14.504 -5.280 2.845 1.00 82.81 229 GLY A C 1
ATOM 1765 O O . GLY A 1 229 ? 14.029 -6.207 3.508 1.00 82.81 229 GLY A O 1
ATOM 1766 N N . GLY A 1 230 ? 15.803 -5.006 2.759 1.00 85.94 230 GLY A N 1
ATOM 1767 C CA . GLY A 1 230 ? 16.867 -5.732 3.451 1.00 85.94 230 GLY A CA 1
ATOM 1768 C C . GLY A 1 230 ? 17.647 -4.822 4.402 1.00 85.94 230 GLY A C 1
ATOM 1769 O O . GLY A 1 230 ? 17.098 -3.900 5.002 1.00 85.94 230 GLY A O 1
ATOM 1770 N N . SER A 1 231 ? 18.933 -5.109 4.579 1.00 82.75 231 SER A N 1
ATOM 1771 C CA . SER A 1 231 ? 19.836 -4.383 5.483 1.00 82.75 231 SER A CA 1
ATOM 1772 C C . SER A 1 231 ? 20.410 -3.077 4.912 1.00 82.75 231 SER A C 1
ATOM 1774 O O . SER A 1 231 ? 20.918 -2.245 5.669 1.00 82.75 231 SER A O 1
ATOM 1776 N N . GLY A 1 232 ? 20.361 -2.906 3.594 1.00 84.62 232 GLY A N 1
ATOM 1777 C CA . GLY A 1 232 ? 20.810 -1.742 2.837 1.00 84.62 232 GLY A CA 1
ATOM 1778 C C . GLY A 1 232 ? 19.685 -0.756 2.508 1.00 84.62 232 GLY A C 1
ATOM 1779 O O . GLY A 1 232 ? 18.632 -0.739 3.136 1.00 84.62 232 GLY A O 1
ATOM 1780 N N . ASN A 1 233 ? 19.937 0.123 1.533 1.00 86.62 233 ASN A N 1
ATOM 1781 C CA . ASN A 1 233 ? 18.931 1.073 1.059 1.00 86.62 233 ASN A CA 1
ATOM 1782 C C . ASN A 1 233 ? 18.076 0.450 -0.049 1.00 86.62 233 ASN A C 1
ATOM 1784 O O . ASN A 1 233 ? 18.607 -0.085 -1.024 1.00 86.62 233 ASN A O 1
ATOM 1788 N N . GLU A 1 234 ? 16.763 0.646 0.041 1.00 90.56 234 GLU A N 1
ATOM 1789 C CA . GLU A 1 234 ? 15.806 0.328 -1.015 1.00 90.56 234 GLU A CA 1
ATOM 1790 C C . GLU A 1 234 ? 15.108 1.580 -1.532 1.00 90.56 234 GLU A C 1
ATOM 1792 O O . GLU A 1 234 ? 14.686 2.451 -0.768 1.00 90.56 234 GLU A O 1
ATOM 1797 N N . TYR A 1 235 ? 14.907 1.623 -2.845 1.00 92.75 235 TYR A N 1
ATOM 1798 C CA . TYR A 1 235 ? 14.126 2.655 -3.510 1.00 92.75 235 TYR A CA 1
ATOM 1799 C C . TYR A 1 235 ? 13.039 1.984 -4.342 1.00 92.75 235 TYR A C 1
ATOM 1801 O O . TYR A 1 235 ? 13.327 1.376 -5.368 1.00 92.75 235 TYR A O 1
ATOM 1809 N N . GLY A 1 236 ? 11.785 2.067 -3.891 1.00 91.69 236 GLY A N 1
ATOM 1810 C CA . GLY A 1 236 ? 10.625 1.633 -4.671 1.00 91.69 236 GLY A CA 1
ATOM 1811 C C . GLY A 1 236 ? 10.241 2.703 -5.690 1.00 91.69 236 GLY A C 1
ATOM 1812 O O . GLY A 1 236 ? 9.860 3.808 -5.304 1.00 91.69 236 GLY A O 1
ATOM 1813 N N . ASN A 1 237 ? 10.322 2.377 -6.979 1.00 95.81 237 ASN A N 1
ATOM 1814 C CA . ASN A 1 237 ? 10.190 3.361 -8.059 1.00 95.81 237 ASN A CA 1
ATOM 1815 C C . ASN A 1 237 ? 8.863 3.240 -8.821 1.00 95.81 237 ASN A C 1
ATOM 1817 O O . ASN A 1 237 ? 8.362 4.232 -9.349 1.00 95.81 237 ASN A O 1
ATOM 1821 N N . SER A 1 238 ? 8.266 2.045 -8.883 1.00 97.50 238 SER A N 1
ATOM 1822 C CA . SER A 1 238 ? 6.998 1.836 -9.589 1.00 97.50 238 SER A CA 1
ATOM 1823 C C . SER A 1 238 ? 6.190 0.672 -9.021 1.00 97.50 238 SER A C 1
ATOM 1825 O O . SER A 1 238 ? 6.748 -0.270 -8.456 1.00 97.50 238 SER A O 1
ATOM 1827 N N . ILE A 1 239 ? 4.866 0.752 -9.174 1.00 96.56 239 ILE A N 1
ATOM 1828 C CA . ILE A 1 239 ? 3.895 -0.217 -8.662 1.00 96.56 239 ILE A CA 1
ATOM 1829 C C . ILE A 1 239 ? 2.777 -0.456 -9.682 1.00 96.56 239 ILE A C 1
ATOM 1831 O O . ILE A 1 239 ? 2.346 0.471 -10.368 1.00 96.56 239 ILE A O 1
ATOM 1835 N N . THR A 1 240 ? 2.287 -1.690 -9.770 1.00 95.38 240 THR A N 1
ATOM 1836 C CA . THR A 1 240 ? 1.120 -2.065 -10.582 1.00 95.38 240 THR A CA 1
ATOM 1837 C C . THR A 1 240 ? 0.357 -3.229 -9.943 1.00 95.38 240 THR A C 1
ATOM 1839 O O . THR A 1 240 ? 0.840 -3.834 -8.987 1.00 95.38 240 THR A O 1
ATOM 1842 N N . LEU A 1 241 ? -0.841 -3.537 -10.447 1.00 92.31 241 LEU A N 1
ATOM 1843 C CA . LEU A 1 241 ? -1.717 -4.591 -9.926 1.00 92.31 241 LEU A CA 1
ATOM 1844 C C . LEU A 1 241 ? -2.079 -5.594 -11.023 1.00 92.31 241 LEU A C 1
ATOM 1846 O O . LEU A 1 241 ? -2.343 -5.196 -12.160 1.00 92.31 241 LEU A O 1
ATOM 1850 N N . ASP A 1 242 ? -2.158 -6.881 -10.676 1.00 89.50 242 ASP A N 1
ATOM 1851 C CA . ASP A 1 242 ? -2.807 -7.871 -11.543 1.00 89.50 242 ASP A CA 1
ATOM 1852 C C . ASP A 1 242 ? -4.340 -7.863 -11.382 1.00 89.50 242 ASP A C 1
ATOM 1854 O O . ASP A 1 242 ? -4.910 -7.159 -10.547 1.00 89.50 242 ASP A O 1
ATOM 1858 N N . THR A 1 243 ? -5.043 -8.652 -12.198 1.00 85.12 243 THR A N 1
ATOM 1859 C CA . THR A 1 243 ? -6.515 -8.745 -12.163 1.00 85.12 243 THR A CA 1
ATOM 1860 C C . THR A 1 243 ? -7.066 -9.383 -10.888 1.00 85.12 243 THR A C 1
ATOM 1862 O O . THR A 1 243 ? -8.258 -9.248 -10.618 1.00 85.12 243 THR A O 1
ATOM 1865 N N . SER A 1 244 ? -6.223 -10.065 -10.106 1.00 83.19 244 SER A N 1
ATOM 1866 C CA . SER A 1 244 ? -6.574 -10.601 -8.786 1.00 83.19 244 SER A CA 1
ATOM 1867 C C . SER A 1 244 ? -6.278 -9.601 -7.663 1.00 83.19 244 SER A C 1
ATOM 1869 O O . SER A 1 244 ? -6.593 -9.871 -6.508 1.00 83.19 244 SER A O 1
ATOM 1871 N N . GLY A 1 245 ? -5.707 -8.437 -7.993 1.00 82.25 245 GLY A N 1
ATOM 1872 C CA . GLY A 1 245 ? -5.325 -7.400 -7.041 1.00 82.25 245 GLY A CA 1
ATOM 1873 C C . GLY A 1 245 ? -3.977 -7.641 -6.364 1.00 82.25 245 GLY A C 1
ATOM 1874 O O . GLY A 1 245 ? -3.661 -6.920 -5.423 1.00 82.25 245 GLY A O 1
ATOM 1875 N N . ASN A 1 246 ? -3.182 -8.621 -6.810 1.00 86.56 246 ASN A N 1
ATOM 1876 C CA . ASN A 1 246 ? -1.831 -8.797 -6.279 1.00 86.56 246 ASN A CA 1
ATOM 1877 C C . ASN A 1 246 ? -0.958 -7.617 -6.696 1.00 86.56 246 ASN A C 1
ATOM 1879 O O . ASN A 1 246 ? -1.057 -7.118 -7.822 1.00 86.56 246 ASN A O 1
ATOM 1883 N N . VAL A 1 247 ? -0.084 -7.202 -5.788 1.00 88.38 247 VAL A N 1
ATOM 1884 C CA . VAL A 1 247 ? 0.691 -5.973 -5.908 1.00 88.38 247 VAL A CA 1
ATOM 1885 C C . VAL A 1 247 ? 2.078 -6.285 -6.438 1.00 88.38 247 VAL A C 1
ATOM 1887 O O . VAL A 1 247 ? 2.806 -7.063 -5.834 1.00 88.38 247 VAL A O 1
ATOM 1890 N N . TYR A 1 248 ? 2.461 -5.658 -7.544 1.00 97.69 248 TYR A N 1
ATOM 1891 C CA . TYR A 1 248 ? 3.794 -5.769 -8.122 1.00 97.69 248 TYR A CA 1
ATOM 1892 C C . TYR A 1 248 ? 4.561 -4.472 -7.908 1.00 97.69 248 TYR A C 1
ATOM 1894 O O . TYR A 1 248 ? 4.085 -3.412 -8.308 1.00 97.69 248 TYR A O 1
ATOM 1902 N N . VAL A 1 249 ? 5.748 -4.555 -7.318 1.00 97.12 249 VAL A N 1
ATOM 1903 C CA . VAL A 1 249 ? 6.636 -3.418 -7.054 1.00 97.12 249 VAL A CA 1
ATOM 1904 C C . VAL A 1 249 ? 7.976 -3.671 -7.731 1.00 97.12 249 VAL A C 1
ATOM 1906 O O . VAL A 1 249 ? 8.500 -4.784 -7.678 1.00 97.12 249 VAL A O 1
ATOM 1909 N N . THR A 1 250 ? 8.541 -2.638 -8.351 1.00 98.56 250 THR A N 1
ATOM 1910 C CA . THR A 1 250 ? 9.938 -2.646 -8.793 1.00 98.56 250 THR A CA 1
ATOM 1911 C C . THR A 1 250 ? 10.675 -1.421 -8.279 1.00 98.56 250 THR A C 1
ATOM 1913 O O . THR A 1 250 ? 10.078 -0.389 -7.948 1.00 98.56 250 THR A O 1
ATOM 1916 N N . GLY A 1 251 ? 11.987 -1.546 -8.223 1.00 97.94 251 GLY A N 1
ATOM 1917 C CA . GLY A 1 251 ? 12.871 -0.533 -7.701 1.00 97.94 251 GLY A CA 1
ATOM 1918 C C . GLY A 1 251 ? 14.303 -1.018 -7.743 1.00 97.94 251 GLY A C 1
ATOM 1919 O O . GLY A 1 251 ? 14.628 -1.921 -8.512 1.00 97.94 251 GLY A O 1
ATOM 1920 N N . ASN A 1 252 ? 15.143 -0.448 -6.894 1.00 96.69 252 ASN A N 1
ATOM 1921 C CA . ASN A 1 252 ? 16.513 -0.901 -6.726 1.00 96.69 252 ASN A CA 1
ATOM 1922 C C . ASN A 1 252 ? 16.867 -1.087 -5.253 1.00 96.69 252 ASN A C 1
ATOM 1924 O O . ASN A 1 252 ? 16.324 -0.408 -4.378 1.00 96.69 252 ASN A O 1
ATOM 1928 N N . THR A 1 253 ? 17.774 -2.017 -4.994 1.00 94.75 253 THR A N 1
ATOM 1929 C CA . THR A 1 253 ? 18.217 -2.391 -3.652 1.00 94.75 253 THR A CA 1
ATOM 1930 C C . THR A 1 253 ? 19.734 -2.474 -3.605 1.00 94.75 253 THR A C 1
ATOM 1932 O O . THR A 1 253 ? 20.360 -2.916 -4.561 1.00 94.75 253 THR A O 1
ATOM 1935 N N . TYR A 1 254 ? 20.310 -2.031 -2.489 1.00 92.94 254 TYR A N 1
ATOM 1936 C CA . TYR A 1 254 ? 21.720 -2.230 -2.134 1.00 92.94 254 TYR A CA 1
ATOM 1937 C C . TYR A 1 254 ? 21.893 -3.379 -1.122 1.00 92.94 254 TYR A C 1
ATOM 1939 O O . TYR A 1 254 ? 22.932 -3.500 -0.471 1.00 92.94 254 TYR A O 1
ATOM 1947 N N . SER A 1 255 ? 20.840 -4.169 -0.901 1.00 86.62 255 SER A N 1
ATOM 1948 C CA . SER A 1 255 ? 20.807 -5.219 0.109 1.00 86.62 255 SER A CA 1
ATOM 1949 C C . SER A 1 255 ? 21.176 -6.563 -0.495 1.00 86.62 255 SER A C 1
ATOM 1951 O O . SER A 1 255 ? 20.501 -7.057 -1.389 1.00 86.62 255 SER A O 1
ATOM 1953 N N . THR A 1 256 ? 22.186 -7.210 0.083 1.00 84.50 256 THR A N 1
ATOM 1954 C CA . THR A 1 256 ? 22.504 -8.624 -0.205 1.00 84.50 256 THR A CA 1
ATOM 1955 C C . THR A 1 256 ? 21.452 -9.589 0.353 1.00 84.50 256 THR A C 1
ATOM 1957 O O . THR A 1 256 ? 21.347 -10.732 -0.089 1.00 84.50 256 THR A O 1
ATOM 1960 N N . ASP A 1 257 ? 20.669 -9.123 1.325 1.00 81.44 257 ASP A N 1
ATOM 1961 C CA . ASP A 1 257 ? 19.610 -9.838 2.029 1.00 81.44 257 ASP A CA 1
ATOM 1962 C C . ASP A 1 257 ? 18.205 -9.316 1.679 1.00 81.44 257 ASP A C 1
ATOM 1964 O O . ASP A 1 257 ? 17.268 -9.525 2.452 1.00 81.44 257 ASP A O 1
ATOM 1968 N N . PHE A 1 258 ? 18.028 -8.654 0.524 1.00 90.25 258 PHE A N 1
ATOM 1969 C CA . PHE A 1 258 ? 16.688 -8.304 0.050 1.00 90.25 258 PHE A CA 1
ATOM 1970 C C . PHE A 1 258 ? 15.832 -9.582 -0.071 1.00 90.25 258 PHE A C 1
ATOM 1972 O O . PHE A 1 258 ? 16.313 -10.610 -0.567 1.00 90.25 258 PHE A O 1
ATOM 1979 N N . PRO A 1 259 ? 14.565 -9.563 0.379 1.00 87.06 259 PRO A N 1
ATOM 1980 C CA . PRO A 1 259 ? 13.742 -10.762 0.413 1.00 87.06 259 PRO A CA 1
ATOM 1981 C C . PRO A 1 259 ? 13.443 -11.269 -1.003 1.00 87.06 259 PRO A C 1
ATOM 1983 O O . PRO A 1 259 ? 12.740 -10.627 -1.786 1.00 87.06 259 PRO A O 1
ATOM 1986 N N . THR A 1 260 ? 13.943 -12.465 -1.311 1.00 91.19 260 THR A N 1
ATOM 1987 C CA . THR A 1 260 ? 13.645 -13.218 -2.537 1.00 91.19 260 THR A CA 1
ATOM 1988 C C . THR A 1 260 ? 12.867 -14.492 -2.220 1.00 91.19 260 THR A C 1
ATOM 1990 O O . THR A 1 260 ? 12.812 -14.946 -1.074 1.00 91.19 260 THR A O 1
ATOM 1993 N N . THR A 1 261 ? 12.217 -15.071 -3.228 1.00 87.94 261 THR A N 1
ATOM 1994 C CA . THR A 1 261 ? 11.441 -16.311 -3.076 1.00 87.94 261 THR A CA 1
ATOM 1995 C C . THR A 1 261 ? 12.155 -17.503 -3.700 1.00 87.94 261 THR A C 1
ATOM 1997 O O . THR A 1 261 ? 12.836 -17.377 -4.713 1.00 87.94 261 THR A O 1
ATOM 2000 N N . SER A 1 262 ? 11.959 -18.697 -3.135 1.00 89.88 262 SER A N 1
ATOM 2001 C CA . SER A 1 262 ? 12.499 -19.930 -3.721 1.00 89.88 262 SER A CA 1
ATOM 2002 C C . SER A 1 262 ? 11.980 -20.132 -5.150 1.00 89.88 262 SER A C 1
ATOM 2004 O O . SER A 1 262 ? 10.779 -20.025 -5.390 1.00 89.88 262 SER A O 1
ATOM 2006 N N . GLY A 1 263 ? 12.883 -20.423 -6.089 1.00 90.62 263 GLY A N 1
ATOM 2007 C CA . GLY A 1 263 ? 12.544 -20.598 -7.505 1.00 90.62 263 GLY A CA 1
ATOM 2008 C C . GLY A 1 263 ? 12.377 -19.295 -8.293 1.00 90.62 263 GLY A C 1
ATOM 2009 O O . GLY A 1 263 ? 11.983 -19.357 -9.454 1.00 90.62 263 GLY A O 1
ATOM 2010 N N . ALA A 1 264 ? 12.672 -18.140 -7.687 1.00 95.00 264 ALA A N 1
ATOM 2011 C CA . ALA A 1 264 ? 12.795 -16.881 -8.414 1.00 95.00 264 ALA A CA 1
ATOM 2012 C C . ALA A 1 264 ? 13.885 -16.957 -9.495 1.00 95.00 264 ALA A C 1
ATOM 2014 O O . ALA A 1 264 ? 14.810 -17.766 -9.395 1.00 95.00 264 ALA A O 1
ATOM 2015 N N . TYR A 1 265 ? 13.763 -16.098 -10.509 1.00 97.38 265 TYR A N 1
ATOM 2016 C CA . TYR A 1 265 ? 14.712 -15.989 -11.616 1.00 97.38 265 TYR A CA 1
ATOM 2017 C C . TYR A 1 265 ? 16.142 -15.784 -11.108 1.00 97.38 265 TYR A C 1
ATOM 2019 O O . TYR A 1 265 ? 17.051 -16.492 -11.539 1.00 97.38 265 TYR A O 1
ATOM 2027 N N . ASP A 1 266 ? 16.310 -14.867 -10.157 1.00 94.69 266 ASP A N 1
ATOM 2028 C CA . ASP A 1 266 ? 17.558 -14.654 -9.447 1.00 94.69 266 ASP A CA 1
ATOM 2029 C C . ASP A 1 266 ? 17.317 -14.382 -7.956 1.00 94.69 266 ASP A C 1
ATOM 2031 O O . ASP A 1 266 ? 16.496 -13.550 -7.557 1.00 94.69 266 ASP A O 1
ATOM 2035 N N . THR A 1 267 ? 18.062 -15.102 -7.122 1.00 90.88 267 THR A N 1
ATOM 2036 C CA . THR A 1 267 ? 18.051 -14.983 -5.659 1.00 90.88 267 THR A CA 1
ATOM 2037 C C . THR A 1 267 ? 19.358 -14.416 -5.106 1.00 90.88 267 THR A C 1
ATOM 2039 O O . THR A 1 267 ? 19.520 -14.327 -3.891 1.00 90.88 267 THR A O 1
ATOM 2042 N N . SER A 1 268 ? 20.319 -14.088 -5.969 1.00 87.50 268 SER A N 1
ATOM 2043 C CA . SER A 1 268 ? 21.639 -13.590 -5.599 1.00 87.50 268 SER A CA 1
ATOM 2044 C C . SER A 1 268 ? 21.810 -12.146 -6.048 1.00 87.50 268 SER A C 1
ATOM 2046 O O . SER A 1 268 ? 21.599 -11.811 -7.204 1.00 87.50 268 SER A O 1
ATOM 2048 N N . TYR A 1 269 ? 22.219 -11.298 -5.112 1.00 82.00 269 TYR A N 1
ATOM 2049 C CA . TYR A 1 269 ? 22.599 -9.923 -5.397 1.00 82.00 269 TYR A CA 1
ATOM 2050 C C . TYR A 1 269 ? 23.988 -9.890 -6.044 1.00 82.00 269 TYR A C 1
ATOM 2052 O O . TYR A 1 269 ? 24.945 -10.454 -5.499 1.00 82.00 269 TYR A O 1
ATOM 2060 N N . TYR A 1 270 ? 24.081 -9.246 -7.201 1.00 79.88 270 TYR A N 1
ATOM 2061 C CA . TYR A 1 270 ? 25.248 -9.233 -8.078 1.00 79.88 270 TYR A CA 1
ATOM 2062 C C . TYR A 1 270 ? 25.955 -7.873 -8.120 1.00 79.88 270 TYR A C 1
ATOM 2064 O O . TYR A 1 270 ? 27.153 -7.826 -8.410 1.00 79.88 270 TYR A O 1
ATOM 2072 N N . GLY A 1 271 ? 25.266 -6.795 -7.741 1.00 69.62 271 GLY A N 1
ATOM 2073 C CA . GLY A 1 271 ? 25.801 -5.438 -7.824 1.00 69.62 271 GLY A CA 1
ATOM 2074 C C . GLY A 1 271 ? 26.929 -5.100 -6.831 1.00 69.62 271 GLY A C 1
ATOM 2075 O O . GLY A 1 271 ? 27.671 -4.141 -7.032 1.00 69.62 271 GLY A O 1
ATOM 2076 N N . GLY A 1 272 ? 27.149 -5.880 -5.766 1.00 79.12 272 GLY A N 1
ATOM 2077 C CA . GLY A 1 272 ? 28.214 -5.602 -4.786 1.00 79.12 272 GLY A CA 1
ATOM 2078 C C . GLY A 1 272 ? 28.010 -4.263 -4.054 1.00 79.12 272 GLY A C 1
ATOM 2079 O O . GLY A 1 272 ? 27.114 -4.140 -3.224 1.00 79.12 272 GLY A O 1
ATOM 2080 N N . ASP A 1 273 ? 28.818 -3.241 -4.350 1.00 83.19 273 ASP A N 1
ATOM 2081 C CA . ASP A 1 273 ? 28.583 -1.874 -3.839 1.00 83.19 273 ASP A CA 1
ATOM 2082 C C . ASP A 1 273 ? 27.524 -1.103 -4.666 1.00 83.19 273 ASP A C 1
ATOM 2084 O O . ASP A 1 273 ? 27.132 0.017 -4.320 1.00 83.19 273 ASP A O 1
ATOM 2088 N N . TYR A 1 274 ? 27.058 -1.690 -5.768 1.00 92.06 274 TYR A N 1
ATOM 2089 C CA . TYR A 1 274 ? 26.103 -1.122 -6.712 1.00 92.06 274 TYR A CA 1
ATOM 2090 C C . TYR A 1 274 ? 24.720 -1.743 -6.547 1.00 92.06 274 TYR A C 1
ATOM 2092 O O . TYR A 1 274 ? 24.600 -2.924 -6.267 1.00 92.06 274 TYR A O 1
ATOM 2100 N N . ALA A 1 275 ? 23.665 -0.951 -6.729 1.00 95.00 275 ALA A N 1
ATOM 2101 C CA . ALA A 1 275 ? 22.306 -1.464 -6.600 1.00 95.00 275 ALA A CA 1
ATOM 2102 C C . ALA A 1 275 ? 21.897 -2.359 -7.771 1.00 95.00 275 ALA A C 1
ATOM 2104 O O . ALA A 1 275 ? 22.170 -2.000 -8.914 1.00 95.00 275 ALA A O 1
ATOM 2105 N N . ASP A 1 276 ? 21.124 -3.399 -7.465 1.00 97.19 276 ASP A N 1
ATOM 2106 C CA . ASP A 1 276 ? 20.405 -4.213 -8.446 1.00 97.19 276 ASP A CA 1
ATOM 2107 C C . ASP A 1 276 ? 18.924 -3.845 -8.486 1.00 97.19 276 ASP A C 1
ATOM 2109 O O . ASP A 1 276 ? 18.357 -3.343 -7.505 1.00 97.19 276 ASP A O 1
ATOM 2113 N N . VAL A 1 277 ? 18.257 -4.169 -9.597 1.00 98.25 277 VAL A N 1
ATOM 2114 C CA . VAL A 1 277 ? 16.796 -4.098 -9.671 1.00 98.25 277 VAL A CA 1
ATOM 2115 C C . VAL A 1 277 ? 16.195 -5.203 -8.814 1.00 98.25 277 VAL A C 1
ATOM 2117 O O . VAL A 1 277 ? 16.640 -6.348 -8.862 1.00 98.25 277 VAL A O 1
ATOM 2120 N N . PHE A 1 278 ? 15.120 -4.888 -8.093 1.00 98.06 278 PHE A N 1
ATOM 2121 C CA . PHE A 1 278 ? 14.224 -5.907 -7.555 1.00 98.06 278 PHE A CA 1
ATOM 2122 C C . PHE A 1 278 ? 12.873 -5.872 -8.269 1.00 98.06 278 PHE A C 1
ATOM 2124 O O . PHE A 1 278 ? 12.396 -4.821 -8.719 1.00 98.06 278 PHE A O 1
ATOM 2131 N N . VAL A 1 279 ? 12.228 -7.032 -8.336 1.00 98.56 279 VAL A N 1
ATOM 2132 C CA . VAL A 1 279 ? 10.834 -7.174 -8.756 1.00 98.56 279 VAL A CA 1
ATOM 2133 C C . VAL A 1 279 ? 10.141 -8.067 -7.744 1.00 98.56 279 VAL A C 1
ATOM 2135 O O . VAL A 1 279 ? 10.539 -9.215 -7.564 1.00 98.56 279 VAL A O 1
ATOM 2138 N N . SER A 1 280 ? 9.105 -7.551 -7.091 1.00 97.88 280 SER A N 1
ATOM 2139 C CA . SER A 1 280 ? 8.388 -8.254 -6.028 1.00 97.88 280 SER A CA 1
ATOM 2140 C C . SER A 1 280 ? 6.892 -8.270 -6.297 1.00 97.88 280 SER A C 1
ATOM 2142 O O . SER A 1 280 ? 6.316 -7.266 -6.703 1.00 97.88 280 SER A O 1
ATOM 2144 N N . LYS A 1 281 ? 6.263 -9.410 -6.027 1.00 97.31 281 LYS A N 1
ATOM 2145 C CA . LYS A 1 281 ? 4.825 -9.646 -6.053 1.00 97.31 281 LYS A CA 1
ATOM 2146 C C . LYS A 1 281 ? 4.349 -9.956 -4.637 1.00 97.31 281 LYS A C 1
ATOM 2148 O O . LYS A 1 281 ? 4.763 -10.960 -4.063 1.00 97.31 281 LYS A O 1
ATOM 2153 N N . LEU A 1 282 ? 3.442 -9.149 -4.108 1.00 89.75 282 LEU A N 1
ATOM 2154 C CA . LEU A 1 282 ? 2.735 -9.394 -2.855 1.00 89.75 282 LEU A CA 1
ATOM 2155 C C . LEU A 1 282 ? 1.286 -9.792 -3.129 1.00 89.75 282 LEU A C 1
ATOM 2157 O O . LEU A 1 282 ? 0.725 -9.451 -4.172 1.00 89.75 282 LEU A O 1
ATOM 2161 N N . ASP A 1 283 ? 0.672 -10.502 -2.191 1.00 79.69 283 ASP A N 1
ATOM 2162 C CA . ASP A 1 283 ? -0.772 -10.722 -2.211 1.00 79.69 283 ASP A CA 1
ATOM 2163 C C . ASP A 1 283 ? -1.536 -9.395 -2.075 1.00 79.69 283 ASP A C 1
ATOM 2165 O O . ASP A 1 283 ? -1.000 -8.375 -1.635 1.00 79.69 283 ASP A O 1
ATOM 2169 N N . SER A 1 284 ? -2.821 -9.399 -2.432 1.00 75.50 284 SER A N 1
ATOM 2170 C CA . SER A 1 284 ? -3.666 -8.199 -2.360 1.00 75.50 284 SER A CA 1
ATOM 2171 C C . SER A 1 284 ? -3.823 -7.629 -0.945 1.00 75.50 284 SER A C 1
ATOM 2173 O O . SER A 1 284 ? -4.213 -6.4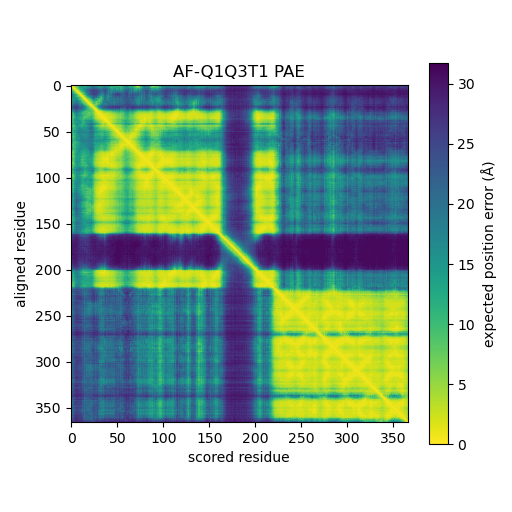75 -0.798 1.00 75.50 284 SER A O 1
ATOM 2175 N N . GLY A 1 285 ? -3.559 -8.434 0.091 1.00 63.75 285 GLY A N 1
ATOM 2176 C CA . GLY A 1 285 ? -3.587 -8.013 1.491 1.00 63.75 285 GLY A CA 1
ATOM 2177 C C . GLY A 1 285 ? -2.254 -7.483 2.026 1.00 63.75 285 GLY A C 1
ATOM 2178 O O . GLY A 1 285 ? -2.210 -7.072 3.182 1.00 63.75 285 GLY A O 1
ATOM 2179 N N . LEU A 1 286 ? -1.176 -7.501 1.228 1.00 70.94 286 LEU A N 1
ATOM 2180 C CA . LEU A 1 286 ? 0.199 -7.192 1.656 1.00 70.94 286 LEU A CA 1
ATOM 2181 C C . LEU A 1 286 ? 0.705 -8.062 2.828 1.00 70.94 286 LEU A C 1
ATOM 2183 O O . LEU A 1 286 ? 1.622 -7.669 3.551 1.00 70.94 286 LEU A O 1
ATOM 2187 N N . THR A 1 287 ? 0.112 -9.240 3.026 1.00 71.56 287 THR A N 1
ATOM 2188 C CA . THR A 1 287 ? 0.434 -10.171 4.116 1.00 71.56 287 THR A CA 1
ATOM 2189 C C . THR A 1 287 ? 1.522 -11.174 3.743 1.00 71.56 287 THR A C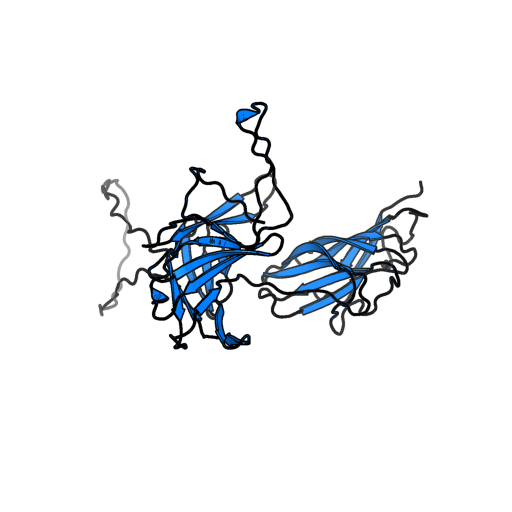 1
ATOM 2191 O O . THR A 1 287 ? 2.146 -11.761 4.625 1.00 71.56 28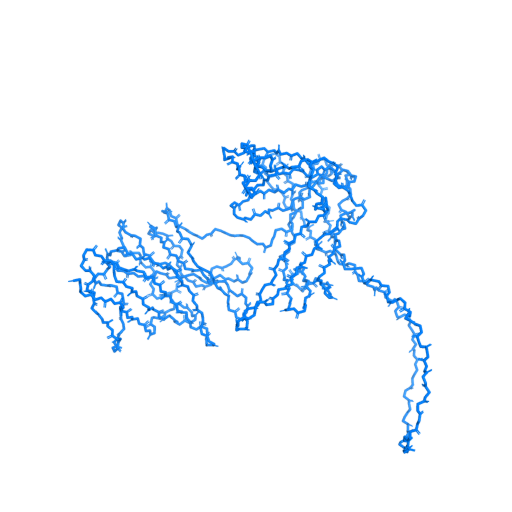7 THR A O 1
ATOM 2194 N N . SER A 1 288 ? 1.749 -11.391 2.446 1.00 75.19 288 SER A N 1
ATOM 2195 C CA . SER A 1 288 ? 2.618 -12.435 1.914 1.00 75.19 288 SER A CA 1
ATOM 2196 C C . SER A 1 288 ? 3.382 -11.957 0.681 1.00 75.19 288 SER A C 1
ATOM 2198 O O . SER A 1 288 ? 2.801 -11.452 -0.278 1.00 75.19 288 SER A O 1
ATOM 2200 N N . LEU A 1 289 ? 4.695 -12.197 0.668 1.00 84.06 289 LEU A N 1
ATOM 2201 C CA . LEU A 1 289 ? 5.530 -12.058 -0.524 1.00 84.06 289 LEU A CA 1
ATOM 2202 C C . LEU A 1 289 ? 5.379 -13.322 -1.384 1.00 84.06 289 LEU A C 1
ATOM 2204 O O . LEU A 1 289 ? 5.906 -14.378 -1.042 1.00 84.06 289 LEU A O 1
ATOM 2208 N N . LEU A 1 290 ? 4.618 -13.224 -2.474 1.00 89.88 290 LEU A N 1
ATOM 2209 C CA . LEU A 1 290 ? 4.269 -14.349 -3.348 1.00 89.88 290 LEU A CA 1
ATOM 2210 C C . LEU A 1 290 ? 5.399 -14.727 -4.308 1.00 89.88 290 LEU A C 1
ATOM 2212 O O . LEU A 1 290 ? 5.586 -15.906 -4.598 1.00 89.88 290 LEU A O 1
ATOM 2216 N N . ALA A 1 291 ? 6.123 -13.731 -4.819 1.00 96.31 291 ALA A N 1
ATOM 2217 C CA . ALA A 1 291 ? 7.303 -13.917 -5.656 1.00 96.31 291 ALA A CA 1
ATOM 2218 C C . ALA A 1 291 ? 8.230 -12.710 -5.504 1.00 96.31 291 ALA A C 1
ATOM 2220 O O . ALA A 1 291 ? 7.751 -11.590 -5.353 1.00 96.31 291 ALA A O 1
ATOM 2221 N N . SER A 1 292 ? 9.543 -12.902 -5.539 1.00 96.56 292 SER A N 1
ATOM 2222 C CA . SER A 1 292 ? 10.495 -11.791 -5.498 1.00 96.56 292 SER A CA 1
ATOM 2223 C C . SER A 1 292 ? 11.855 -12.211 -6.034 1.00 96.56 292 SER A C 1
ATOM 2225 O O . SER A 1 292 ? 12.361 -13.265 -5.646 1.00 96.56 292 SER A O 1
ATOM 2227 N N . THR A 1 293 ? 12.423 -11.394 -6.917 1.00 97.94 293 THR A N 1
ATOM 2228 C CA . THR A 1 293 ? 13.667 -11.671 -7.646 1.00 97.94 293 THR A CA 1
ATOM 2229 C C . THR A 1 293 ? 14.545 -10.430 -7.731 1.00 97.94 293 THR A C 1
ATOM 2231 O O . THR A 1 293 ? 14.029 -9.307 -7.759 1.00 97.94 293 THR A O 1
ATOM 2234 N N . TYR A 1 294 ? 15.852 -10.645 -7.858 1.00 97.56 294 TYR A N 1
ATOM 2235 C CA . TYR A 1 294 ? 16.764 -9.641 -8.405 1.00 97.56 294 TYR A CA 1
ATOM 2236 C C . TYR A 1 294 ? 16.729 -9.650 -9.941 1.00 97.56 294 TYR A C 1
ATOM 2238 O O . TYR A 1 294 ? 16.252 -10.606 -10.565 1.00 97.56 294 TYR A O 1
ATOM 2246 N N . LEU A 1 295 ? 17.221 -8.568 -10.542 1.00 97.56 295 LEU A N 1
ATOM 2247 C CA . LEU A 1 295 ? 17.527 -8.442 -11.963 1.00 97.56 295 LEU A CA 1
ATOM 2248 C C . LEU A 1 295 ? 18.654 -7.408 -12.133 1.00 97.56 295 LEU A C 1
ATOM 2250 O O . LEU A 1 295 ? 18.448 -6.220 -11.909 1.00 97.56 295 LEU A O 1
ATOM 2254 N N . GLY A 1 296 ? 19.836 -7.840 -12.548 1.00 95.88 296 GLY A N 1
ATOM 2255 C CA . GLY A 1 296 ? 20.987 -6.948 -12.660 1.00 95.88 296 GLY A CA 1
ATOM 2256 C C . GLY A 1 296 ? 22.250 -7.691 -13.063 1.00 95.88 296 GLY A C 1
ATOM 2257 O O . GLY A 1 296 ? 22.210 -8.894 -13.330 1.00 95.88 296 GLY A O 1
ATOM 2258 N N . GLY A 1 297 ? 23.345 -6.950 -13.148 1.00 94.56 297 GLY A N 1
ATOM 2259 C CA . GLY A 1 297 ? 24.687 -7.440 -13.418 1.00 94.56 297 GLY A CA 1
ATOM 2260 C C . GLY A 1 297 ? 25.701 -6.822 -12.456 1.00 94.56 297 GLY A C 1
ATOM 2261 O O . GLY A 1 297 ? 25.418 -6.558 -11.297 1.00 94.56 297 GLY A O 1
ATOM 2262 N N . SER A 1 298 ? 26.926 -6.630 -12.929 1.00 92.50 298 SER A N 1
ATOM 2263 C CA . SER A 1 298 ? 28.065 -6.210 -12.102 1.00 92.50 298 SER A CA 1
ATOM 2264 C C . SER A 1 298 ? 28.147 -4.707 -11.792 1.00 92.50 298 SER A C 1
ATOM 2266 O O . SER A 1 298 ? 29.044 -4.296 -11.054 1.00 92.50 298 SER A O 1
ATOM 2268 N N . GLY A 1 299 ? 27.279 -3.880 -12.375 1.00 93.44 299 GLY A N 1
ATOM 2269 C CA . GLY A 1 299 ? 27.230 -2.425 -12.218 1.00 93.44 299 GLY A CA 1
ATOM 2270 C C . GLY A 1 299 ? 25.945 -1.937 -11.543 1.00 93.44 299 GLY A C 1
ATOM 2271 O O . GLY A 1 299 ? 25.235 -2.692 -10.895 1.00 93.44 299 GLY A O 1
ATOM 2272 N N . HIS A 1 300 ? 25.649 -0.638 -11.665 1.00 95.19 300 HIS A N 1
ATOM 2273 C CA . HIS A 1 300 ? 24.388 -0.077 -11.169 1.00 95.19 300 HIS A CA 1
ATOM 2274 C C . HIS A 1 300 ? 23.227 -0.413 -12.100 1.00 95.19 300 HIS A C 1
ATOM 2276 O O . HIS A 1 300 ? 23.260 -0.048 -13.276 1.00 95.19 300 HIS A O 1
ATOM 2282 N N . ASP A 1 301 ? 22.160 -0.968 -11.536 1.00 97.06 301 ASP A N 1
ATOM 2283 C CA . ASP A 1 301 ? 20.929 -1.294 -12.239 1.00 97.06 301 ASP A CA 1
ATOM 2284 C C . ASP A 1 301 ? 19.712 -0.705 -11.516 1.00 97.06 301 ASP A C 1
ATOM 2286 O O . ASP A 1 301 ? 19.441 -0.968 -10.344 1.00 97.06 301 ASP A O 1
ATOM 2290 N N . TYR A 1 302 ? 18.953 0.132 -12.227 1.00 97.81 302 TYR A N 1
ATOM 2291 C CA . TYR A 1 302 ? 17.822 0.863 -11.656 1.00 97.81 302 TYR A CA 1
ATOM 2292 C C . TYR A 1 302 ? 16.520 0.540 -12.376 1.00 97.81 302 TYR A C 1
ATOM 2294 O O . TYR A 1 302 ? 16.309 0.984 -13.503 1.00 97.81 302 TYR A O 1
ATOM 2302 N N . GLY A 1 303 ? 15.614 -0.179 -11.706 1.00 98.00 303 GLY A N 1
ATOM 2303 C CA . GLY A 1 303 ? 14.261 -0.430 -12.197 1.00 98.00 303 GLY A CA 1
ATOM 2304 C C . GLY A 1 303 ? 13.377 0.786 -11.968 1.00 98.00 303 GLY A C 1
ATOM 2305 O O . GLY A 1 303 ? 13.117 1.150 -10.825 1.00 98.00 303 GLY A O 1
ATOM 2306 N N . ASN A 1 304 ? 12.905 1.415 -13.043 1.00 97.88 304 ASN A N 1
ATOM 2307 C CA . ASN A 1 304 ? 12.150 2.670 -12.977 1.00 97.88 304 ASN A CA 1
ATOM 2308 C C . ASN A 1 304 ? 10.652 2.493 -13.222 1.00 97.88 304 ASN A C 1
ATOM 2310 O O . ASN A 1 304 ? 9.856 3.308 -12.763 1.00 97.88 304 ASN A O 1
ATOM 2314 N N . SER A 1 305 ? 10.248 1.471 -13.977 1.00 98.31 305 SER A N 1
ATOM 2315 C CA . SER A 1 305 ? 8.841 1.253 -14.314 1.00 98.31 305 SER A CA 1
ATOM 2316 C C . SER A 1 305 ? 8.518 -0.225 -14.476 1.00 98.31 305 SER A C 1
ATOM 2318 O O . SER A 1 305 ? 9.351 -0.994 -14.958 1.00 98.31 305 SER A O 1
ATOM 2320 N N . ILE A 1 306 ? 7.297 -0.595 -14.083 1.00 98.56 306 ILE A N 1
ATOM 2321 C CA . ILE A 1 306 ? 6.740 -1.941 -14.202 1.00 98.56 306 ILE A CA 1
ATOM 2322 C C . ILE A 1 306 ? 5.365 -1.904 -14.877 1.00 98.56 306 ILE A C 1
ATOM 2324 O O . ILE A 1 306 ? 4.538 -1.039 -14.590 1.00 98.56 306 ILE A O 1
ATOM 2328 N N . ALA A 1 307 ? 5.103 -2.863 -15.761 1.00 98.25 307 ALA A N 1
ATOM 2329 C CA . ALA A 1 307 ? 3.805 -3.061 -16.399 1.00 98.25 307 ALA A CA 1
ATOM 2330 C C . ALA A 1 307 ? 3.503 -4.553 -16.568 1.00 98.25 307 ALA A C 1
ATOM 2332 O O . ALA A 1 307 ? 4.416 -5.373 -16.628 1.00 98.25 307 ALA A O 1
ATOM 2333 N N . LEU A 1 308 ? 2.222 -4.907 -16.672 1.00 97.94 308 LEU A N 1
ATOM 2334 C CA . LEU A 1 308 ? 1.779 -6.286 -16.890 1.00 97.94 308 LEU A CA 1
ATOM 2335 C C . LEU A 1 308 ? 1.101 -6.412 -18.256 1.00 97.94 308 LEU A C 1
ATOM 2337 O O . LEU A 1 308 ? 0.340 -5.524 -18.649 1.00 97.94 308 LEU A O 1
ATOM 2341 N N . ASP A 1 309 ? 1.339 -7.517 -18.965 1.00 94.19 309 ASP A N 1
ATOM 2342 C CA . ASP A 1 309 ? 0.491 -7.895 -20.102 1.00 94.19 309 ASP A CA 1
ATOM 2343 C C . ASP A 1 309 ? -0.760 -8.671 -19.658 1.00 94.19 309 ASP A C 1
ATOM 2345 O O . ASP A 1 309 ? -0.946 -9.015 -18.491 1.00 94.19 309 ASP A O 1
ATOM 2349 N N . THR A 1 310 ? -1.648 -8.962 -20.609 1.00 92.81 310 THR A N 1
ATOM 2350 C CA . THR A 1 310 ? -2.905 -9.688 -20.361 1.00 92.81 310 THR A CA 1
ATOM 2351 C C . THR A 1 310 ? -2.709 -11.145 -19.943 1.00 92.81 310 THR A C 1
ATOM 2353 O O . THR A 1 310 ? -3.651 -11.758 -19.449 1.00 92.81 310 THR A O 1
ATOM 2356 N N . SER A 1 311 ? -1.510 -11.702 -20.131 1.00 93.56 311 SER A N 1
ATOM 2357 C CA . SER A 1 311 ? -1.132 -13.030 -19.633 1.00 93.56 311 SER A CA 1
ATOM 2358 C C . SER A 1 311 ? -0.465 -12.960 -18.253 1.00 93.56 311 SER A C 1
ATOM 2360 O O . SER A 1 311 ? -0.085 -13.994 -17.714 1.00 93.56 311 SER A O 1
ATOM 2362 N N . GLY A 1 312 ? -0.323 -11.760 -17.678 1.00 93.69 312 GLY A N 1
ATOM 2363 C CA . GLY A 1 312 ? 0.319 -11.524 -16.389 1.00 93.69 312 GLY A CA 1
ATOM 2364 C C . GLY A 1 312 ? 1.846 -11.496 -16.445 1.00 93.69 312 GLY A C 1
ATOM 2365 O O . GLY A 1 312 ? 2.472 -11.466 -15.388 1.00 93.69 312 GLY A O 1
ATOM 2366 N N . ASN A 1 313 ? 2.460 -11.510 -17.634 1.00 98.12 313 ASN A N 1
ATOM 2367 C CA . ASN A 1 313 ? 3.911 -11.367 -17.729 1.00 98.12 313 ASN A CA 1
ATOM 2368 C C . ASN A 1 313 ? 4.319 -9.946 -17.351 1.00 98.12 313 ASN A C 1
ATOM 2370 O O . ASN A 1 313 ? 3.621 -8.979 -17.670 1.00 98.12 313 ASN A O 1
ATOM 2374 N N . VAL A 1 314 ? 5.480 -9.836 -16.721 1.00 98.69 314 VAL A N 1
ATOM 2375 C CA . VAL A 1 314 ? 5.946 -8.614 -16.077 1.00 98.69 314 VAL A CA 1
ATOM 2376 C C . VAL A 1 314 ? 6.996 -7.946 -16.944 1.00 98.69 314 VAL A C 1
ATOM 2378 O O . VAL A 1 314 ? 8.041 -8.522 -17.216 1.00 98.69 314 VAL A O 1
ATOM 2381 N N . TYR A 1 315 ? 6.727 -6.721 -17.369 1.00 98.62 315 TYR A N 1
ATOM 2382 C CA . TYR A 1 315 ? 7.665 -5.877 -18.092 1.00 98.62 315 TYR A CA 1
ATOM 2383 C C . TYR A 1 315 ? 8.302 -4.897 -17.121 1.00 98.62 315 TYR A C 1
ATOM 2385 O O . TYR A 1 315 ? 7.585 -4.178 -16.427 1.00 98.62 315 TYR A O 1
ATOM 2393 N N . VAL A 1 316 ? 9.628 -4.847 -17.098 1.00 98.62 316 VAL A N 1
ATOM 2394 C CA . VAL A 1 316 ? 10.409 -3.914 -16.285 1.00 98.62 316 VAL A CA 1
ATOM 2395 C C . VAL A 1 316 ? 11.362 -3.156 -17.191 1.00 98.62 316 VAL A C 1
ATOM 2397 O O . VAL A 1 316 ? 11.983 -3.736 -18.082 1.00 98.62 316 VAL A O 1
ATOM 2400 N N . THR A 1 317 ? 11.465 -1.849 -16.981 1.00 98.31 317 THR A N 1
ATOM 2401 C CA . THR A 1 317 ? 12.411 -0.999 -17.705 1.00 98.31 317 THR A CA 1
ATOM 2402 C C . THR A 1 317 ? 13.107 -0.034 -16.762 1.00 98.31 317 THR A C 1
ATOM 2404 O O . THR A 1 317 ? 12.600 0.301 -15.684 1.00 98.31 317 THR A O 1
ATOM 2407 N N . GLY A 1 318 ? 14.287 0.399 -17.174 1.00 97.94 318 GLY A N 1
ATOM 2408 C CA . GLY A 1 318 ? 15.215 1.111 -16.328 1.00 97.94 318 GLY A CA 1
ATOM 2409 C C . GLY A 1 318 ? 16.497 1.445 -17.063 1.00 97.94 318 GLY A C 1
ATOM 2410 O O . GLY A 1 318 ? 16.546 1.376 -18.291 1.00 97.94 318 GLY A O 1
ATOM 2411 N N . TYR A 1 319 ? 17.522 1.788 -16.295 1.00 95.69 319 TYR A N 1
ATOM 2412 C CA . TYR A 1 319 ? 18.863 2.020 -16.813 1.00 95.69 319 TYR A CA 1
ATOM 2413 C C . TYR A 1 319 ? 19.846 1.056 -16.162 1.00 95.69 319 TYR A C 1
ATOM 2415 O O . TYR A 1 319 ? 19.666 0.688 -15.000 1.00 95.69 319 TYR A O 1
ATOM 2423 N N . THR A 1 320 ? 20.872 0.681 -16.911 1.00 95.94 320 THR A N 1
ATOM 2424 C CA . THR A 1 320 ? 21.922 -0.239 -16.486 1.00 95.94 320 THR A CA 1
ATOM 2425 C C . THR A 1 320 ? 23.289 0.318 -16.862 1.00 95.94 320 THR A C 1
ATOM 2427 O O . THR A 1 320 ? 23.461 0.842 -17.961 1.00 95.94 320 THR A O 1
ATOM 2430 N N . TRP A 1 321 ? 24.249 0.210 -15.945 1.00 94.19 321 TRP A N 1
ATOM 2431 C CA . TRP A 1 321 ? 25.688 0.382 -16.194 1.00 94.19 321 TRP A CA 1
ATOM 2432 C C . TRP A 1 321 ? 26.415 -0.969 -16.299 1.00 94.19 321 TRP A C 1
ATOM 2434 O O . TRP A 1 321 ? 27.644 -1.024 -16.362 1.00 94.19 321 TRP A O 1
ATOM 2444 N N . SER A 1 322 ? 25.667 -2.069 -16.276 1.00 93.38 322 SER A N 1
ATOM 2445 C CA . SER A 1 322 ? 26.195 -3.425 -16.241 1.00 93.38 322 SER A CA 1
ATOM 2446 C C . SER A 1 322 ? 26.478 -3.905 -17.660 1.00 93.38 322 SER A C 1
ATOM 2448 O O . SER A 1 322 ? 25.569 -4.102 -18.458 1.00 93.38 322 SER A O 1
ATOM 2450 N N . THR A 1 323 ? 27.751 -4.158 -17.977 1.00 90.19 323 THR A N 1
ATOM 2451 C CA . THR A 1 323 ? 28.140 -4.773 -19.268 1.00 90.19 323 THR A CA 1
ATOM 2452 C C . THR A 1 323 ? 27.620 -6.204 -19.431 1.00 90.19 323 THR A C 1
ATOM 2454 O O . THR A 1 323 ? 27.554 -6.737 -20.538 1.00 90.19 323 THR A O 1
ATOM 2457 N N . ASP A 1 324 ? 27.266 -6.824 -18.311 1.00 91.81 324 ASP A N 1
ATOM 2458 C CA . ASP A 1 324 ? 26.765 -8.178 -18.149 1.00 91.81 324 ASP A CA 1
ATOM 2459 C C . ASP A 1 324 ? 25.299 -8.201 -17.690 1.00 91.81 324 ASP A C 1
ATOM 2461 O O . ASP A 1 324 ? 24.846 -9.219 -17.167 1.00 91.81 324 ASP A O 1
ATOM 2465 N N . PHE A 1 325 ? 24.537 -7.116 -17.908 1.00 95.44 325 PHE A N 1
ATOM 2466 C CA . PHE A 1 325 ? 23.100 -7.130 -17.637 1.00 95.44 325 PHE A CA 1
ATOM 2467 C C . PHE A 1 325 ? 22.429 -8.296 -18.391 1.00 95.44 325 PHE A C 1
ATOM 2469 O O . PHE A 1 325 ? 22.725 -8.515 -19.577 1.00 95.44 325 PHE A O 1
ATOM 2476 N N . PRO A 1 326 ? 21.513 -9.049 -17.754 1.00 95.44 326 PRO A N 1
ATOM 2477 C CA . PRO A 1 326 ? 20.906 -10.217 -18.369 1.00 95.44 326 PRO A CA 1
ATOM 2478 C C . PRO A 1 326 ? 20.174 -9.870 -19.665 1.00 95.44 326 PRO A C 1
ATOM 2480 O O . PRO A 1 326 ? 19.229 -9.082 -19.667 1.00 95.44 326 PRO A O 1
ATOM 2483 N N . THR A 1 327 ? 20.561 -10.513 -20.766 1.00 96.12 327 THR A N 1
ATOM 2484 C CA . THR A 1 327 ? 19.862 -10.449 -22.058 1.00 96.12 327 THR A CA 1
ATOM 2485 C C . THR A 1 327 ? 19.473 -11.845 -22.528 1.00 96.12 327 THR A C 1
ATOM 2487 O O . THR A 1 327 ? 20.015 -12.853 -22.074 1.00 96.12 327 THR A O 1
ATOM 2490 N N . THR A 1 328 ? 18.496 -11.930 -23.429 1.00 95.88 328 THR A N 1
ATOM 2491 C CA . THR A 1 328 ? 18.014 -13.214 -23.961 1.00 95.88 328 THR A CA 1
ATOM 2492 C C . THR A 1 328 ? 18.513 -13.473 -25.377 1.00 95.88 328 THR A C 1
ATOM 2494 O O . THR A 1 328 ? 18.717 -12.547 -26.160 1.00 95.88 328 THR A O 1
ATOM 2497 N N . SER A 1 329 ? 18.644 -14.748 -25.756 1.00 93.56 329 SER A N 1
ATOM 2498 C CA . SER A 1 329 ? 18.989 -15.117 -27.135 1.00 93.56 329 SER A CA 1
ATOM 2499 C C . SER A 1 329 ? 17.973 -14.545 -28.133 1.00 93.56 329 SER A C 1
ATOM 2501 O O . SER A 1 329 ? 16.766 -14.688 -27.945 1.00 93.56 329 SER A O 1
ATOM 2503 N N . GLY A 1 330 ? 18.463 -13.894 -29.192 1.00 89.62 330 GLY A N 1
ATOM 2504 C CA . GLY A 1 330 ? 17.615 -13.245 -30.197 1.00 89.62 330 GLY A CA 1
ATOM 2505 C C . GLY A 1 330 ? 17.017 -11.902 -29.763 1.00 89.62 330 GLY A C 1
ATOM 2506 O O . GLY A 1 330 ? 16.108 -11.416 -30.435 1.00 89.62 330 GLY A O 1
ATOM 2507 N N . ALA A 1 331 ? 17.499 -11.309 -28.664 1.00 93.38 331 ALA A N 1
ATOM 2508 C CA . ALA A 1 331 ? 17.154 -9.941 -28.288 1.00 93.38 331 ALA A CA 1
ATOM 2509 C C . ALA A 1 331 ? 17.535 -8.928 -29.381 1.00 93.38 331 ALA A C 1
ATOM 2511 O O . ALA A 1 331 ? 18.397 -9.195 -30.219 1.00 93.38 331 ALA A O 1
ATOM 2512 N N . TYR A 1 332 ? 16.876 -7.764 -29.360 1.00 90.81 332 TYR A N 1
ATOM 2513 C CA . TYR A 1 332 ? 17.136 -6.681 -30.312 1.00 90.81 332 TYR A CA 1
ATOM 2514 C C . TYR A 1 332 ? 18.583 -6.185 -30.212 1.00 90.81 332 TYR A C 1
ATOM 2516 O O . TYR A 1 332 ? 19.245 -6.023 -31.235 1.00 90.81 332 TYR A O 1
ATOM 2524 N N . ASP A 1 333 ? 19.064 -6.014 -28.983 1.00 88.88 333 ASP A N 1
ATOM 2525 C CA . ASP A 1 333 ? 20.449 -5.709 -28.668 1.00 88.88 333 ASP A CA 1
ATOM 2526 C C . ASP A 1 333 ? 20.890 -6.476 -27.415 1.00 88.88 333 ASP A C 1
ATOM 2528 O O . ASP A 1 333 ? 20.224 -6.458 -26.374 1.00 88.88 333 ASP A O 1
ATOM 2532 N N . THR A 1 334 ? 22.017 -7.170 -27.534 1.00 89.19 334 THR A N 1
ATOM 2533 C CA . THR A 1 334 ? 22.651 -7.944 -26.458 1.00 89.19 334 THR A CA 1
ATOM 2534 C C . THR A 1 334 ? 23.941 -7.297 -25.961 1.00 89.19 334 THR A C 1
ATOM 2536 O O . THR A 1 334 ? 24.670 -7.911 -25.188 1.00 89.19 334 THR A O 1
ATOM 2539 N N . SER A 1 335 ? 24.288 -6.110 -26.455 1.00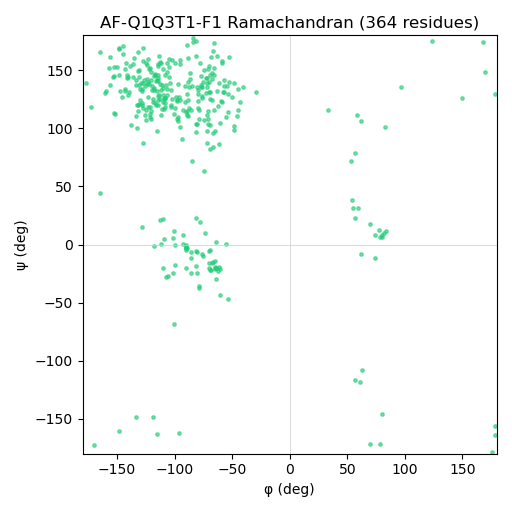 85.50 335 SER A N 1
ATOM 2540 C CA . SER A 1 335 ? 25.546 -5.438 -26.159 1.00 85.50 335 SER A CA 1
ATOM 2541 C C . SER A 1 335 ? 25.306 -4.109 -25.456 1.00 85.50 335 SER A C 1
ATOM 2543 O O . SER A 1 335 ? 24.490 -3.301 -25.880 1.00 85.50 335 SER A O 1
ATOM 2545 N N . TYR A 1 336 ? 26.058 -3.894 -24.381 1.00 82.75 336 TYR A N 1
ATOM 2546 C CA . TYR A 1 336 ? 26.127 -2.611 -23.699 1.00 82.75 336 TYR A CA 1
ATOM 2547 C C . TYR A 1 336 ? 27.065 -1.667 -24.460 1.00 82.75 336 TYR A C 1
ATOM 2549 O O . TYR A 1 336 ? 28.239 -1.985 -24.680 1.00 82.75 336 TYR A O 1
ATOM 2557 N N . TYR A 1 337 ? 26.552 -0.501 -24.844 1.00 78.81 337 TYR A N 1
ATOM 2558 C CA . TYR A 1 337 ? 27.268 0.544 -25.579 1.00 78.81 337 TYR A CA 1
ATOM 2559 C C . TYR A 1 337 ? 27.385 1.861 -24.805 1.00 78.81 337 TYR A C 1
ATOM 2561 O O . TYR A 1 337 ? 28.030 2.793 -25.291 1.00 78.81 337 TYR A O 1
ATOM 2569 N N . GLY A 1 338 ? 26.829 1.927 -23.596 1.00 71.06 338 GLY A N 1
ATOM 2570 C CA . GLY A 1 338 ? 26.797 3.138 -22.782 1.00 71.06 338 GLY A CA 1
ATOM 2571 C C . GLY A 1 338 ? 28.166 3.659 -22.308 1.00 71.06 338 GLY A C 1
ATOM 2572 O O . GLY A 1 338 ? 28.318 4.852 -22.032 1.00 71.06 338 GLY A O 1
ATOM 2573 N N . GLY A 1 339 ? 29.207 2.818 -22.273 1.00 77.06 339 GLY A N 1
ATOM 2574 C CA . GLY A 1 339 ? 30.536 3.214 -21.786 1.00 77.06 339 GLY A CA 1
ATOM 2575 C C . GLY A 1 339 ? 30.480 3.654 -20.317 1.00 77.06 339 GLY A C 1
ATOM 2576 O O . GLY A 1 339 ? 30.088 2.860 -19.464 1.00 77.06 339 GLY A O 1
ATOM 2577 N N . ASP A 1 340 ? 30.833 4.915 -20.035 1.00 78.31 340 ASP A N 1
ATOM 2578 C CA . ASP A 1 340 ? 30.702 5.536 -18.700 1.00 78.31 340 ASP A CA 1
ATOM 2579 C C . ASP A 1 340 ? 29.242 5.931 -18.352 1.00 78.31 340 ASP A C 1
ATOM 2581 O O . ASP A 1 340 ? 28.943 6.336 -17.223 1.00 78.31 340 ASP A O 1
ATOM 2585 N N . TYR A 1 341 ? 28.317 5.841 -19.311 1.00 84.50 341 TYR A N 1
ATOM 2586 C CA . TYR A 1 341 ? 26.900 6.193 -19.172 1.00 84.50 341 TYR A CA 1
ATOM 2587 C C . TYR A 1 341 ? 26.013 4.956 -19.237 1.00 84.50 341 TYR A C 1
ATOM 2589 O O . TYR A 1 341 ? 26.387 3.971 -19.848 1.00 84.50 341 TYR A O 1
ATOM 2597 N N . ALA A 1 342 ? 24.811 5.022 -18.669 1.00 89.88 342 ALA A N 1
ATOM 2598 C CA . ALA A 1 342 ? 23.889 3.898 -18.733 1.00 89.88 342 ALA A CA 1
ATOM 2599 C C . ALA A 1 342 ? 23.238 3.719 -20.108 1.00 89.88 342 ALA A C 1
ATOM 2601 O O . ALA A 1 342 ? 22.901 4.705 -20.769 1.00 89.88 342 ALA A O 1
ATOM 2602 N N . ASP A 1 343 ? 22.918 2.469 -20.433 1.00 93.38 343 ASP A N 1
ATOM 2603 C CA . ASP A 1 343 ? 21.924 2.129 -21.450 1.00 93.38 343 ASP A CA 1
ATOM 2604 C C . ASP A 1 343 ? 20.560 1.875 -20.800 1.00 93.38 343 ASP A C 1
ATOM 2606 O O . ASP A 1 343 ? 20.457 1.573 -19.609 1.00 93.38 343 ASP A O 1
ATOM 2610 N N . VAL A 1 344 ? 19.485 1.989 -21.581 1.00 94.88 344 VAL A N 1
ATOM 2611 C CA 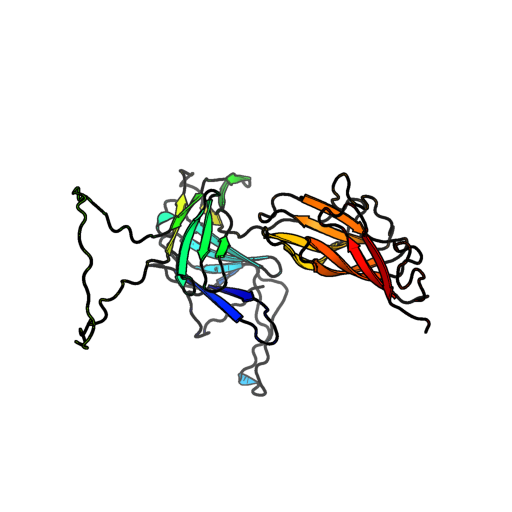. VAL A 1 344 ? 18.163 1.523 -21.145 1.00 94.88 344 VAL A CA 1
ATOM 2612 C C . VAL A 1 344 ? 18.115 0.005 -21.277 1.00 94.88 344 VAL A C 1
ATOM 2614 O O . VAL A 1 344 ? 18.633 -0.548 -22.244 1.00 94.88 344 VAL A O 1
ATOM 2617 N N . PHE A 1 345 ? 17.423 -0.670 -20.363 1.00 97.12 345 PHE A N 1
ATOM 2618 C CA . PHE A 1 345 ? 17.011 -2.059 -20.568 1.00 97.12 345 PHE A CA 1
ATOM 2619 C C . PHE A 1 345 ? 15.487 -2.178 -20.647 1.00 97.12 345 PHE A C 1
ATOM 2621 O O . PHE A 1 345 ? 14.735 -1.382 -20.068 1.00 97.12 345 PHE A O 1
ATOM 2628 N N . VAL A 1 346 ? 15.023 -3.212 -21.347 1.00 98.00 346 VAL A N 1
ATOM 2629 C CA . VAL A 1 346 ? 13.631 -3.671 -21.291 1.00 98.00 346 VAL A CA 1
ATOM 2630 C C . VAL A 1 346 ? 13.631 -5.176 -21.085 1.00 98.00 346 VAL A C 1
ATOM 2632 O O . VAL A 1 346 ? 14.045 -5.923 -21.970 1.00 98.00 346 VAL A O 1
ATOM 2635 N N . SER A 1 347 ? 13.115 -5.603 -19.936 1.00 98.56 347 SER A N 1
ATOM 2636 C CA . SER A 1 347 ? 13.044 -7.000 -19.516 1.00 98.56 347 SER A CA 1
ATOM 2637 C C . SER A 1 347 ? 11.598 -7.454 -19.393 1.00 98.56 347 SER A C 1
ATOM 2639 O O . SER A 1 347 ? 10.741 -6.717 -18.913 1.00 98.56 347 SER A O 1
ATOM 2641 N N . LYS A 1 348 ? 11.327 -8.690 -19.803 1.00 98.50 348 LYS A N 1
ATOM 2642 C CA . LYS A 1 348 ? 10.053 -9.385 -19.656 1.00 98.50 348 LYS A CA 1
ATOM 2643 C C . LYS A 1 348 ? 10.272 -10.654 -18.839 1.00 98.50 348 LYS A C 1
ATOM 2645 O O . LYS A 1 348 ? 10.925 -11.577 -19.317 1.00 98.50 348 LYS A O 1
ATOM 2650 N N . LEU A 1 349 ? 9.689 -10.717 -17.651 1.00 98.75 349 LEU A N 1
ATOM 2651 C CA . LEU A 1 349 ? 9.632 -11.897 -16.790 1.00 98.75 349 LEU A CA 1
ATOM 2652 C C . LEU A 1 349 ? 8.270 -12.590 -16.939 1.00 98.75 349 LEU A C 1
ATOM 2654 O O . LEU A 1 349 ? 7.276 -11.963 -17.317 1.00 98.75 349 LEU A O 1
ATOM 2658 N N . ASP A 1 350 ? 8.209 -13.882 -16.645 1.00 98.19 350 ASP A N 1
ATOM 2659 C CA . ASP A 1 350 ? 6.937 -14.588 -16.492 1.00 98.19 350 ASP A CA 1
ATOM 2660 C C . ASP A 1 350 ? 6.164 -14.092 -15.253 1.00 98.19 350 ASP A C 1
ATOM 2662 O O . ASP A 1 350 ? 6.698 -13.411 -14.375 1.00 98.19 350 ASP A O 1
ATOM 2666 N N . SER A 1 351 ? 4.879 -14.441 -15.151 1.00 94.25 351 SER A N 1
ATOM 2667 C CA . SER A 1 351 ? 4.014 -13.978 -14.053 1.00 94.25 351 SER A CA 1
ATOM 2668 C C . SER A 1 351 ? 4.460 -14.438 -12.661 1.00 94.25 351 SER A C 1
ATOM 2670 O O . SER A 1 351 ? 4.053 -13.836 -11.663 1.00 94.25 351 SER A O 1
ATOM 2672 N N . GLY A 1 352 ? 5.235 -15.528 -12.600 1.00 95.00 352 GLY A N 1
ATOM 2673 C CA . GLY A 1 352 ? 5.804 -16.088 -11.376 1.00 95.00 352 GLY A CA 1
ATOM 2674 C C . GLY A 1 352 ? 7.171 -15.516 -11.000 1.00 95.00 352 GLY A C 1
ATOM 2675 O O . GLY A 1 352 ? 7.685 -15.891 -9.953 1.00 95.00 352 GLY A O 1
ATOM 2676 N N . LEU A 1 353 ? 7.750 -14.628 -11.819 1.00 97.94 353 LEU A N 1
ATOM 2677 C CA . LEU A 1 353 ? 9.111 -14.103 -11.647 1.00 97.94 353 LEU A CA 1
ATOM 2678 C C . LEU A 1 353 ? 10.180 -15.209 -11.562 1.00 97.94 353 LEU A C 1
ATOM 2680 O O . LEU A 1 353 ? 11.183 -15.055 -10.871 1.00 97.94 353 LEU A O 1
ATOM 2684 N N . THR A 1 354 ? 9.959 -16.330 -12.247 1.00 97.88 354 THR A N 1
ATOM 2685 C CA . THR A 1 354 ? 10.837 -17.509 -12.262 1.00 97.88 354 THR A CA 1
ATOM 2686 C C . THR A 1 354 ? 11.722 -17.571 -13.505 1.00 97.88 354 THR A C 1
ATOM 2688 O O . THR A 1 354 ? 12.697 -18.317 -13.541 1.00 97.88 354 THR A O 1
ATOM 2691 N N . SER A 1 355 ? 11.383 -16.830 -14.562 1.00 97.75 355 SER A N 1
ATOM 2692 C CA . SER A 1 355 ? 12.068 -16.898 -15.853 1.00 97.75 355 SER A CA 1
ATOM 2693 C C . SER A 1 355 ? 12.086 -15.554 -16.571 1.00 97.75 355 SER A C 1
ATOM 2695 O O . SER A 1 355 ? 11.046 -14.920 -16.759 1.00 97.75 355 SER A O 1
ATOM 2697 N N . LEU A 1 356 ? 13.263 -15.162 -17.062 1.00 97.94 356 LEU A N 1
ATOM 2698 C CA . LEU A 1 356 ? 13.432 -14.041 -17.985 1.00 97.94 356 LEU A CA 1
ATOM 2699 C C . LEU A 1 356 ? 13.088 -14.490 -19.411 1.00 97.94 356 LEU A C 1
ATOM 2701 O O . LEU A 1 356 ? 13.848 -15.206 -20.059 1.00 97.94 356 LEU A O 1
ATOM 2705 N N . LEU A 1 357 ? 11.910 -14.090 -19.886 1.00 98.06 357 LEU A N 1
ATOM 2706 C CA . LEU A 1 357 ? 11.352 -14.479 -21.184 1.00 98.06 357 LEU A CA 1
ATOM 2707 C C . LEU A 1 357 ? 11.960 -13.690 -22.346 1.00 98.06 357 LEU A C 1
ATOM 2709 O O . LEU A 1 357 ? 12.108 -14.222 -23.444 1.00 98.06 357 LEU A O 1
ATOM 2713 N N . ALA A 1 358 ? 12.266 -12.414 -22.118 1.00 97.69 358 ALA A N 1
ATOM 2714 C CA . ALA A 1 358 ? 12.963 -11.555 -23.066 1.00 97.69 358 ALA A CA 1
ATOM 2715 C C . ALA A 1 358 ? 13.717 -10.462 -22.308 1.00 97.69 358 ALA A C 1
ATOM 2717 O O . ALA A 1 358 ? 13.210 -9.956 -21.312 1.00 97.69 358 ALA A O 1
ATOM 2718 N N . SER A 1 359 ? 14.893 -10.066 -22.777 1.00 97.94 359 SER A N 1
ATOM 2719 C CA . SER A 1 359 ? 15.587 -8.884 -22.270 1.00 97.94 359 SER A CA 1
ATOM 2720 C C . SER A 1 359 ? 16.551 -8.338 -23.307 1.00 97.94 359 SER A C 1
ATOM 2722 O O . SER A 1 359 ? 17.244 -9.113 -23.969 1.00 97.94 359 SER A O 1
ATOM 2724 N N . THR A 1 360 ? 16.564 -7.017 -23.457 1.00 96.31 360 THR A N 1
ATOM 2725 C CA . THR A 1 360 ? 17.358 -6.291 -24.450 1.00 96.31 360 THR A CA 1
ATOM 2726 C C . THR A 1 360 ? 17.869 -4.977 -23.883 1.00 96.31 360 THR A C 1
ATOM 2728 O O . THR A 1 360 ? 17.184 -4.341 -23.075 1.00 96.31 360 THR A O 1
ATOM 2731 N N . TYR A 1 361 ? 19.012 -4.528 -24.393 1.00 93.56 361 TYR A N 1
ATOM 2732 C CA . TYR A 1 361 ? 19.422 -3.132 -24.276 1.00 93.56 361 TYR A CA 1
ATOM 2733 C C . TYR A 1 361 ? 18.668 -2.257 -25.285 1.00 93.56 361 TYR A C 1
ATOM 2735 O O . TYR A 1 361 ? 18.177 -2.734 -26.315 1.00 93.56 361 TYR A O 1
ATOM 2743 N N . LEU A 1 362 ? 18.578 -0.968 -24.970 1.00 89.62 362 LEU A N 1
ATOM 2744 C CA . LEU A 1 362 ? 18.183 0.125 -25.846 1.00 89.62 362 LEU A CA 1
ATOM 2745 C C . LEU A 1 362 ? 19.131 1.300 -25.574 1.00 89.62 362 LEU A C 1
ATOM 2747 O O . LEU A 1 362 ? 19.006 2.009 -24.577 1.00 89.62 362 LEU A O 1
ATOM 2751 N N . GLY A 1 363 ? 20.087 1.508 -26.467 1.00 82.06 363 GLY A N 1
ATOM 2752 C CA . GLY A 1 363 ? 21.146 2.489 -26.274 1.00 82.06 363 GLY A CA 1
ATOM 2753 C C . GLY A 1 363 ? 21.962 2.689 -27.539 1.00 82.06 363 GLY A C 1
ATOM 2754 O O . GLY A 1 363 ? 21.600 2.202 -28.612 1.00 82.06 363 GLY A O 1
ATOM 2755 N N . GLY A 1 364 ? 23.045 3.447 -27.435 1.00 74.56 364 GLY A N 1
ATOM 2756 C CA . GLY A 1 364 ? 23.927 3.719 -28.560 1.00 74.56 364 GLY A CA 1
ATOM 2757 C C . GLY A 1 364 ? 25.259 4.291 -28.106 1.00 74.56 364 GLY A C 1
ATOM 2758 O O . GLY A 1 364 ? 25.408 4.728 -26.969 1.00 74.56 364 GLY A O 1
ATOM 2759 N N . VAL A 1 365 ? 26.225 4.301 -29.021 1.00 71.81 365 VAL A N 1
ATOM 2760 C CA . VAL A 1 365 ? 27.528 4.930 -28.788 1.00 71.81 365 VAL A CA 1
ATOM 2761 C C . VAL A 1 365 ? 27.413 6.451 -28.920 1.00 71.81 365 VAL A C 1
ATOM 2763 O O . VAL A 1 365 ? 26.741 6.943 -29.831 1.00 71.81 365 VAL A O 1
ATOM 2766 N N . TRP A 1 366 ? 28.052 7.177 -28.003 1.00 59.88 366 TRP A N 1
ATOM 2767 C CA . TRP A 1 366 ? 28.144 8.641 -28.020 1.00 59.88 366 TRP A CA 1
ATOM 2768 C C . TRP A 1 366 ? 29.049 9.181 -29.130 1.00 59.88 366 TRP A C 1
ATOM 2770 O O . TRP A 1 366 ? 30.092 8.547 -29.418 1.00 59.88 366 TRP A O 1
#

Radius of gyration: 27.34 Å; Cα contacts (8 Å, |Δi|>4): 850; chains: 1; bounding box: 84×60×63 Å

pLDDT: mean 78.25, std 22.73, range [24.75, 98.75]

Organism: Kuenenia stuttgartiensis (NCBI:txid174633)

Nearest PDB structures (foldseek):
  7fh8-assembly1_A  TM=3.695E-01  e=1.196E-05  Cylindrospermum licheniforme UTEX B 2014
  7roo-assembly1_A  TM=3.872E-01  e=3.375E-05  Cylindrospermum licheniforme UTEX B 2014
  7fh6-assembly1_A  TM=3.855E-01  e=6.107E-05  Cylindrospermum licheniforme UTEX B 2014
  7fh7-assembly1_A  TM=3.695E-01  e=4.113E-05  Cylindrospermum licheniforme UTEX B 2014
  7ron-assembly1_A  TM=3.706E-01  e=4.113E-05  Cylindrospermum licheniforme UTEX B 2014

Secondary structure (DSSP, 8-state):
-EE--TT--S-TT--EEEEEEEETTEEEEEEEEEEESS------EEEEEEEEEEEE--SS-GGG-EEEEEEEEEEEEEEEETTEEEEEEEETTEEEEEEEE-TT--GGG-EEEEES-SEEEE-TTS-EEEEETTEEEEEPPPEEEEEETTEEEEE-EEEEE-----------------------------------------EEEEEE----TTS-EEEE----------SS-EEEEEEEE-TT--EEEEEEE--TT----TT-S--S---TTSPEEEEEEE-TTSS-EEEEEEE--SS-EEEEEEEE-TT-PEEEEEEE--TT----TT-S--S---TTSPEEEEEEE-TTS--EEEEEEE----

Sequence (366 aa):
MLHHESNIPYCTNCLLACLAKHTGRDTQGVAIKETLVGGRVQEITGNEKAVTKVSYFKGTDKSQWKTNISAYDVVSLGEVYDGIELKLKAYGNNVEKLFCVKPDANPEQIQVKLSGVIDLRVNDEGQFVAETELGAVKFTTPVAYQEINGKRVDVNVEYRVGSSEAENKSSKHKTCNSKLMSSNPQSETLNLSPTSIGDPQLEYGFKVASYDKSHDLIIDPLLASTYLGGSGNEYGNSITLDTSGNVYVTGNTYSTDFPTTSGAYDTSYYGGDYADVFVSKLDSGLTSLLASTYLGGSGHDYGNSIALDTSGNVYVTGYTWSTDFPTTSGAYDTSYYGGDYADVFVSKLDSGLTSLLASTYLGGVW

Mean predicted aligned error: 15.68 Å

Solvent-accessible surface area (backbone atoms only — not comparable to full-atom values): 20825 Å² total; per-residue (Å²): 99,45,76,86,71,102,80,67,93,73,56,83,54,63,51,80,48,78,51,74,52,85,65,81,97,50,80,50,69,44,56,35,34,42,33,56,50,97,36,47,64,71,50,78,44,77,38,67,73,44,94,58,64,47,65,50,76,54,75,90,52,73,87,60,43,46,67,80,36,66,25,17,40,29,36,35,35,28,61,26,43,82,53,24,31,36,34,39,35,42,55,75,95,44,72,44,56,35,40,40,28,36,54,79,38,62,66,71,64,48,36,37,33,53,42,63,53,81,46,68,45,69,52,99,83,45,23,42,34,39,30,32,100,90,47,74,47,77,32,40,46,42,45,26,34,30,75,56,95,90,38,83,43,82,37,64,43,39,70,39,62,51,68,85,78,74,81,82,76,80,80,92,78,80,91,79,91,84,81,92,79,89,86,85,86,83,92,73,87,77,83,72,73,82,73,77,74,71,78,73,52,43,28,38,33,49,47,70,56,89,72,68,53,89,41,51,38,40,40,32,60,55,68,64,81,74,88,87,65,43,88,43,61,67,47,85,55,28,67,46,66,52,98,84,46,30,35,35,40,26,8,27,32,50,26,80,62,44,74,54,34,93,72,25,57,26,80,66,69,57,12,74,98,26,28,23,14,36,44,35,33,27,40,65,69,54,82,45,81,75,28,14,20,47,52,52,18,68,23,45,19,43,30,51,43,53,47,70,50,98,84,46,30,35,36,39,31,33,40,31,55,22,80,61,44,73,55,37,91,89,37,92,28,83,64,72,47,30,79,99,40,61,23,32,38,48,36,31,28,39,66,66,40,45,42,78,76,39,15,22,46,54,73,56,74,131

InterPro domains:
  IPR010620 Seven Bladed Beta Propeller repeat [PF06739] (225-259)
  IPR010620 Seven Bladed Beta Propeller repeat [PF06739] (292-326)
  IPR052918 Motility and Chemotaxis Regulatory Protein [PTHR35580] (103-364)
  IPR057708 Domain of unknown function DUF7948 [PF25778] (27-163)

Foldseek 3Di:
DDFDDPDDPPDLFWDWDKDWDDDPPDIDIFIKIKGWDVWGQDDKDADAWDPDFDWDDDDPDPVPTDGRTIDHQKIWSQCRDDQWTWMWGDDPPDTWIKTKHAQPRDQQSGKMFIDQFDDWDQDPQLWIWTAHPVGIDTFHFKWKWFQDPNDTDTWDKGKDFQFPPPPPPDDDDDDDDDDDDDDDDDDDDDPPDPPPPDDGRRMMGMDTDDDDSNTIMMIISHRDDDDFAAPFDWDWAEWDADPQQKIKTKWKHQHQPGDFDPLAQANGDAQNNAIWMKIWIGHNRNPDTQGIHTFAHNHHWTWRYWDADPQQKIKTKTWHPHQPGDFDPPAPAPGFQQVVHTWMKIWIAHNRNNDTPGMHTDDHHD